Protein AF-A0A1D2NJ85-F1 (afdb_monomer)

Organism: Orchesella cincta (NCBI:txid48709)

InterPro domains:
  IPR008409 Pre-mRNA-splicing factor SPF27 [PF05700] (23-225)
  IPR008409 Pre-mRNA-splicing factor SPF27 [PTHR13296] (21-238)

Secondary structure (DSSP, 8-state):
------------------TT-------TTT-GGGGSTTHHHHHHHHHHHHHHHS---S-TTTTSPP--TTTT--HHHHHHHHHHHTTPPPPPP-GGGGS-PPPPGGGTT-HHHHHHHHHHHHHHHHHHHHHHHHHHHHHHHHHHHHHHHHHHHHHHHHHHHHHHHHHHHHHHHHHHHHHHHHHHHHHHHHHHHHHHHHHHHHHHHHHHHHHHHHHHHHHHHHHHHHHHHHHTSS--S---SS-------PPPPPPP-------------------PPPPPPPP--------PPP-----------PPPP--

Structure (mmCIF, N/CA/C/O backbone):
data_AF-A0A1D2NJ85-F1
#
_entry.id   AF-A0A1D2NJ85-F1
#
loop_
_atom_site.group_PDB
_atom_site.id
_atom_site.type_symbol
_atom_site.label_atom_id
_atom_site.label_alt_id
_atom_site.label_comp_id
_atom_site.label_asym_id
_atom_site.label_entity_id
_atom_site.label_seq_id
_atom_site.pdbx_PDB_ins_code
_atom_site.Cartn_x
_atom_site.Cartn_y
_atom_site.Cartn_z
_atom_site.occupancy
_atom_site.B_iso_or_equiv
_atom_site.auth_seq_id
_atom_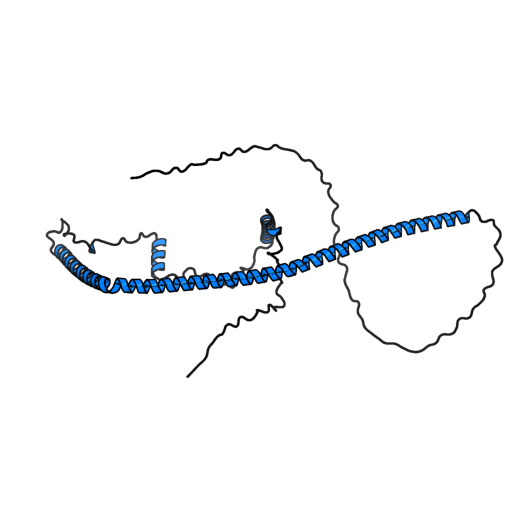site.auth_comp_id
_atom_site.auth_asym_id
_atom_site.auth_atom_id
_atom_site.pdbx_PDB_model_num
ATOM 1 N N . MET A 1 1 ? 13.570 -32.692 23.404 1.00 36.06 1 MET A N 1
ATOM 2 C CA . MET A 1 1 ? 13.004 -33.679 22.461 1.00 36.06 1 MET A CA 1
ATOM 3 C C . MET A 1 1 ? 12.337 -32.870 21.349 1.00 36.06 1 MET A C 1
ATOM 5 O O . MET A 1 1 ? 11.385 -32.183 21.674 1.00 36.06 1 MET A O 1
ATOM 9 N N . ALA A 1 2 ? 12.944 -32.862 20.145 1.00 36.53 2 ALA A N 1
ATOM 10 C CA . ALA A 1 2 ? 12.561 -32.190 18.874 1.00 36.53 2 ALA A CA 1
ATOM 11 C C . ALA A 1 2 ? 12.197 -30.683 18.963 1.00 36.53 2 ALA A C 1
ATOM 13 O O . ALA A 1 2 ? 11.146 -30.340 19.474 1.00 36.53 2 ALA A O 1
ATOM 14 N N . LEU A 1 3 ? 12.988 -29.674 18.571 1.00 29.22 3 LEU A N 1
ATOM 15 C CA . LEU A 1 3 ? 13.942 -29.457 17.467 1.00 29.22 3 LEU A CA 1
ATOM 16 C C . LEU A 1 3 ? 13.353 -29.596 16.048 1.00 29.22 3 LEU A C 1
ATOM 18 O O . LEU A 1 3 ? 13.015 -30.693 15.622 1.00 29.22 3 LEU A O 1
ATOM 22 N N . ALA A 1 4 ? 13.396 -28.454 15.343 1.00 33.62 4 ALA A N 1
ATOM 23 C CA . ALA A 1 4 ? 13.354 -28.223 13.894 1.00 33.62 4 ALA A CA 1
ATOM 24 C C . ALA A 1 4 ? 11.985 -28.084 13.196 1.00 33.62 4 ALA A C 1
ATOM 26 O O . ALA A 1 4 ? 11.308 -29.063 12.916 1.00 33.62 4 ALA A O 1
ATOM 27 N N . LEU A 1 5 ? 11.674 -26.844 12.787 1.00 35.06 5 LEU A N 1
ATOM 28 C CA . LEU A 1 5 ? 11.413 -26.491 11.381 1.00 35.06 5 LEU A CA 1
ATOM 29 C C . LEU A 1 5 ? 11.477 -24.964 11.212 1.00 35.06 5 LEU A C 1
ATOM 31 O O . LEU A 1 5 ? 10.483 -24.246 11.249 1.00 35.06 5 LEU A O 1
ATOM 35 N N . MET A 1 6 ? 12.704 -24.470 11.040 1.00 35.00 6 MET A N 1
ATOM 36 C CA . MET A 1 6 ? 12.953 -23.210 10.347 1.00 35.00 6 MET A CA 1
ATOM 37 C C . MET A 1 6 ? 12.686 -23.440 8.856 1.00 35.00 6 MET A C 1
ATOM 39 O O . MET A 1 6 ? 13.394 -24.220 8.224 1.00 35.00 6 MET A O 1
ATOM 43 N N . SER A 1 7 ? 11.707 -22.739 8.290 1.00 34.41 7 SER A N 1
ATOM 44 C CA . SER A 1 7 ? 11.654 -22.477 6.850 1.00 34.41 7 SER A CA 1
ATOM 45 C C . SER A 1 7 ? 12.152 -21.054 6.631 1.00 34.41 7 SER A C 1
ATOM 47 O O . SER A 1 7 ? 11.408 -20.079 6.724 1.00 34.41 7 SER A O 1
ATOM 49 N N . ALA A 1 8 ? 13.464 -20.934 6.441 1.00 35.59 8 ALA A N 1
ATOM 50 C CA . ALA A 1 8 ? 14.091 -19.707 5.989 1.00 35.59 8 ALA A CA 1
ATOM 51 C C . ALA A 1 8 ? 13.756 -19.522 4.503 1.00 35.59 8 ALA A C 1
ATOM 53 O O . ALA A 1 8 ? 14.267 -20.256 3.655 1.00 35.59 8 ALA A O 1
ATOM 54 N N . SER A 1 9 ? 12.903 -18.543 4.195 1.00 34.66 9 SER A N 1
ATOM 55 C CA . SER A 1 9 ? 12.678 -18.073 2.827 1.00 34.66 9 SER A CA 1
ATOM 56 C C . SER A 1 9 ? 13.969 -17.440 2.312 1.00 34.66 9 SER A C 1
ATOM 58 O O . SER A 1 9 ? 14.282 -16.285 2.602 1.00 34.66 9 SER A O 1
ATOM 60 N N . LYS A 1 10 ? 14.767 -18.230 1.592 1.00 38.19 10 LYS A N 1
ATOM 61 C CA . LYS A 1 10 ? 15.923 -17.751 0.838 1.00 38.19 10 LYS A CA 1
ATOM 62 C C . LYS A 1 10 ? 15.416 -16.936 -0.352 1.00 38.19 10 LYS A C 1
ATOM 64 O O . LYS A 1 10 ? 15.126 -17.500 -1.401 1.00 38.19 10 LYS A O 1
ATOM 69 N N . ASN A 1 11 ? 15.367 -15.616 -0.208 1.00 43.16 11 ASN A N 1
ATOM 70 C CA . ASN A 1 11 ? 15.317 -14.706 -1.351 1.00 43.16 11 ASN A CA 1
ATOM 71 C C . ASN A 1 11 ? 16.725 -14.636 -1.966 1.00 43.16 11 ASN A C 1
ATOM 73 O O . ASN A 1 11 ? 17.493 -13.716 -1.697 1.00 43.16 11 ASN A O 1
ATOM 77 N N . GLY A 1 12 ? 17.090 -15.674 -2.721 1.00 36.44 12 GLY A N 1
ATOM 78 C CA . GLY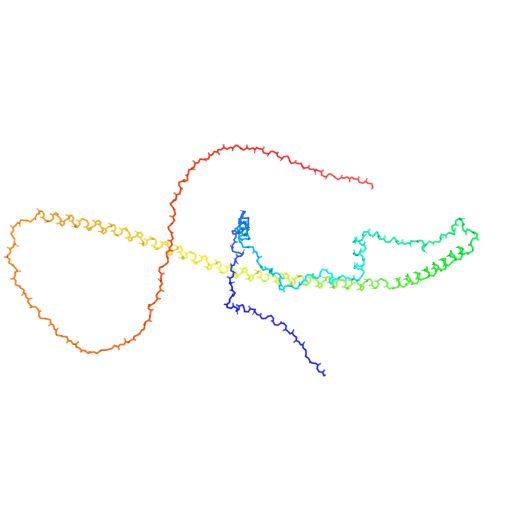 A 1 12 ? 18.152 -15.585 -3.723 1.00 36.44 12 GLY A CA 1
ATOM 79 C C . GLY A 1 12 ? 17.617 -14.903 -4.989 1.00 36.44 12 GLY A C 1
ATOM 80 O O . GLY A 1 12 ? 16.397 -14.815 -5.151 1.00 36.44 12 GLY A O 1
ATOM 81 N N . PRO A 1 13 ? 18.489 -14.413 -5.887 1.00 40.25 13 PRO A N 1
ATOM 82 C CA . PRO A 1 13 ? 18.041 -13.835 -7.144 1.00 40.25 13 PRO A CA 1
ATOM 83 C C . PRO A 1 13 ? 17.290 -14.922 -7.914 1.00 40.25 13 PRO A C 1
ATOM 85 O O . PRO A 1 13 ? 17.814 -16.017 -8.132 1.00 40.25 13 PRO A O 1
ATOM 88 N N . VAL A 1 14 ? 16.041 -14.642 -8.281 1.00 42.94 14 VAL A N 1
ATOM 89 C CA . VAL A 1 14 ? 15.277 -15.504 -9.179 1.00 42.94 14 VAL A CA 1
ATOM 90 C C . VAL A 1 14 ? 15.986 -15.440 -10.525 1.00 42.94 14 VAL A C 1
ATOM 92 O O . VAL A 1 14 ? 15.828 -14.486 -11.281 1.00 42.94 14 VAL A O 1
ATOM 95 N N . ALA A 1 15 ? 16.823 -16.436 -10.799 1.00 40.31 15 ALA A N 1
ATOM 96 C CA . ALA A 1 15 ? 17.304 -16.696 -12.140 1.00 40.31 15 ALA A CA 1
ATOM 97 C C . ALA A 1 15 ? 16.078 -17.063 -12.985 1.00 40.31 15 ALA A C 1
ATOM 99 O O . ALA A 1 15 ? 15.546 -18.170 -12.883 1.00 40.31 15 ALA A O 1
ATOM 100 N N . ILE A 1 16 ? 15.597 -16.109 -13.783 1.00 43.97 16 ILE A N 1
ATOM 101 C CA . ILE A 1 16 ? 14.595 -16.344 -14.823 1.00 43.97 16 ILE A CA 1
ATOM 102 C C . ILE A 1 16 ? 15.311 -17.110 -15.938 1.00 43.97 16 ILE A C 1
ATOM 104 O O . ILE A 1 16 ? 15.805 -16.550 -16.907 1.00 43.97 16 ILE A O 1
ATOM 108 N N . GLY A 1 17 ? 15.439 -18.415 -15.731 1.00 41.34 17 GLY A N 1
ATOM 109 C CA . GLY A 1 17 ? 15.881 -19.385 -16.719 1.00 41.34 17 GLY A CA 1
ATOM 110 C C . GLY A 1 17 ? 14.741 -20.350 -17.002 1.00 41.34 17 GLY A C 1
ATOM 111 O O . GLY A 1 17 ? 14.808 -21.512 -16.623 1.00 41.34 17 GLY A O 1
ATOM 112 N N . SER A 1 18 ? 13.663 -19.860 -17.615 1.00 40.56 18 SER A N 1
ATOM 113 C CA . SER A 1 18 ? 12.680 -20.710 -18.291 1.00 40.56 18 SER A CA 1
ATOM 114 C C . SER A 1 18 ? 12.847 -20.481 -19.784 1.00 40.56 18 SER A C 1
ATOM 116 O O . SER A 1 18 ? 12.562 -19.397 -20.279 1.00 40.56 18 SER A O 1
ATOM 118 N N . SER A 1 19 ? 13.318 -21.494 -20.507 1.00 49.53 19 SER A N 1
ATOM 119 C CA . SER A 1 19 ? 13.668 -21.462 -21.936 1.00 49.53 19 SER A CA 1
ATOM 120 C C . SER A 1 19 ? 12.477 -21.295 -22.899 1.00 49.53 19 SER A C 1
ATOM 122 O O . SER A 1 19 ? 12.560 -21.718 -24.042 1.00 49.53 19 SER A O 1
ATOM 124 N N . ASN A 1 20 ? 11.374 -20.698 -22.436 1.00 51.59 20 ASN A N 1
ATOM 125 C CA . ASN A 1 20 ? 10.181 -20.344 -23.210 1.00 51.59 20 ASN A CA 1
ATOM 126 C C . ASN A 1 20 ? 9.503 -19.049 -22.709 1.00 51.59 20 ASN A C 1
ATOM 128 O O . ASN A 1 20 ? 8.372 -18.760 -23.097 1.00 51.59 20 ASN A O 1
ATOM 132 N N . SER A 1 21 ? 10.142 -18.259 -21.836 1.00 54.47 21 SER A N 1
ATOM 133 C CA . SER A 1 21 ? 9.612 -16.933 -21.511 1.00 54.47 21 SER A CA 1
ATOM 134 C C . SER A 1 21 ? 9.854 -16.007 -22.696 1.00 54.47 21 SER A C 1
ATOM 136 O O . SER A 1 21 ? 11.002 -15.672 -22.988 1.00 54.47 21 SER A O 1
ATOM 138 N N . ILE A 1 22 ? 8.781 -15.594 -23.370 1.00 61.66 22 ILE A N 1
ATOM 139 C CA . ILE A 1 22 ? 8.818 -14.447 -24.276 1.00 61.66 22 ILE A CA 1
ATOM 140 C C . ILE A 1 22 ? 9.334 -13.275 -23.440 1.00 61.66 22 ILE A C 1
ATOM 142 O O . ILE A 1 22 ? 8.666 -12.837 -22.502 1.00 61.66 22 ILE A O 1
ATOM 146 N N . VAL A 1 23 ? 10.561 -12.838 -23.718 1.00 71.31 23 VAL A N 1
ATOM 147 C CA . VAL A 1 23 ? 11.140 -11.659 -23.080 1.00 71.31 23 VAL A CA 1
ATOM 148 C C . VAL A 1 23 ? 10.436 -10.466 -23.704 1.00 71.31 23 VAL A C 1
ATOM 150 O O . VAL A 1 23 ? 10.750 -10.059 -24.817 1.00 71.31 23 VAL A O 1
ATOM 153 N N . VAL A 1 24 ? 9.407 -9.981 -23.017 1.00 76.31 24 VAL A N 1
ATOM 154 C CA . VAL A 1 24 ? 8.745 -8.729 -23.371 1.00 76.31 24 VAL A CA 1
ATOM 155 C C . VAL A 1 24 ? 9.603 -7.617 -22.788 1.00 76.31 24 VAL A C 1
ATOM 157 O O . VAL A 1 24 ? 9.693 -7.495 -21.565 1.00 76.31 24 VAL A O 1
ATOM 160 N N . ASP A 1 25 ? 10.266 -6.865 -23.660 1.00 81.81 25 ASP A N 1
ATOM 161 C CA . ASP A 1 25 ? 11.062 -5.705 -23.273 1.00 81.81 25 ASP A CA 1
ATOM 162 C C . ASP A 1 25 ? 10.257 -4.423 -23.496 1.00 81.81 25 ASP A C 1
ATOM 164 O O . ASP A 1 25 ? 9.576 -4.266 -24.509 1.00 81.81 25 ASP A O 1
ATOM 168 N N . ALA A 1 26 ? 10.301 -3.536 -22.512 1.00 84.06 26 ALA A N 1
ATOM 169 C CA . ALA A 1 26 ? 9.697 -2.213 -22.547 1.00 84.06 26 ALA A CA 1
ATOM 170 C C . ALA A 1 26 ? 10.492 -1.324 -21.587 1.00 84.06 26 ALA A C 1
ATOM 172 O O . ALA A 1 26 ? 10.743 -1.724 -20.439 1.00 84.06 26 ALA A O 1
ATOM 173 N N . LEU A 1 27 ? 10.860 -0.111 -22.017 1.00 90.12 27 LEU A N 1
ATOM 174 C CA . LEU A 1 27 ? 11.774 0.764 -21.279 1.00 90.12 27 LEU A CA 1
ATOM 175 C C . LEU A 1 27 ? 11.097 2.079 -20.834 1.00 90.12 27 LEU A C 1
ATOM 177 O O . LEU A 1 27 ? 11.489 3.153 -21.289 1.00 90.12 27 LEU A O 1
ATOM 181 N N . PRO A 1 28 ? 10.147 2.052 -19.870 1.00 90.50 28 PRO A N 1
ATOM 182 C CA . PRO A 1 28 ? 9.419 3.244 -19.418 1.00 90.50 28 PRO A CA 1
ATOM 183 C C . PRO A 1 28 ? 10.264 4.446 -18.971 1.00 90.50 28 PRO A C 1
ATOM 185 O O . PRO A 1 28 ? 9.758 5.559 -18.942 1.00 90.50 28 PRO A O 1
ATOM 188 N N . TYR A 1 29 ? 11.518 4.251 -18.542 1.00 91.12 29 TYR A N 1
ATOM 189 C CA . TYR A 1 29 ? 12.391 5.359 -18.126 1.00 91.12 29 TYR A CA 1
ATOM 190 C C . TYR A 1 29 ? 13.137 6.034 -19.288 1.00 91.12 29 TYR A C 1
ATOM 192 O O . TYR A 1 29 ? 13.821 7.031 -19.049 1.00 91.12 29 TYR A O 1
ATOM 200 N N . ILE A 1 30 ? 13.065 5.482 -20.502 1.00 90.50 30 ILE A N 1
ATOM 201 C CA . ILE A 1 30 ? 13.715 6.008 -21.713 1.00 90.50 30 ILE A CA 1
ATOM 202 C C . ILE A 1 30 ? 12.675 6.394 -22.761 1.00 90.50 30 ILE A C 1
ATOM 204 O O . ILE A 1 30 ? 12.836 7.423 -23.414 1.00 90.50 30 ILE A O 1
ATOM 208 N N . ASP A 1 31 ? 11.627 5.583 -22.897 1.00 89.25 31 ASP A N 1
ATOM 209 C CA . ASP A 1 31 ? 10.574 5.758 -23.887 1.00 89.25 31 ASP A CA 1
ATOM 210 C C . ASP A 1 31 ? 9.609 6.873 -23.439 1.00 89.25 31 ASP A C 1
ATOM 212 O O . ASP A 1 31 ? 8.558 6.618 -22.855 1.00 89.25 31 ASP A O 1
ATOM 216 N N . SER A 1 32 ? 9.976 8.133 -23.672 1.00 83.38 32 SER A N 1
ATOM 217 C CA . SER A 1 32 ? 9.139 9.297 -23.321 1.00 83.38 32 SER A CA 1
ATOM 218 C C . SER A 1 32 ? 7.964 9.520 -24.284 1.00 83.38 32 SER A C 1
ATOM 220 O O . SER A 1 32 ? 7.052 10.280 -23.973 1.00 83.38 32 SER A O 1
ATOM 222 N N . GLU A 1 33 ? 7.973 8.862 -25.445 1.00 80.44 33 GLU A N 1
ATOM 223 C CA . GLU A 1 33 ? 6.969 9.013 -26.514 1.00 80.44 33 GLU A CA 1
ATOM 224 C C . GLU A 1 33 ? 5.572 8.522 -26.087 1.00 80.44 33 GLU A C 1
ATOM 226 O O . GLU A 1 33 ? 4.557 8.913 -26.657 1.00 80.44 33 GLU A O 1
ATOM 231 N N . TYR A 1 34 ? 5.484 7.703 -25.031 1.00 77.25 34 TYR A N 1
ATOM 232 C CA . TYR A 1 34 ? 4.202 7.272 -24.465 1.00 77.25 34 TYR A CA 1
ATOM 233 C C . TYR A 1 34 ? 3.421 8.398 -23.770 1.00 77.25 34 TYR A C 1
ATOM 235 O O . TYR A 1 34 ? 2.200 8.281 -23.639 1.00 77.25 34 TYR A O 1
ATOM 243 N N . ASP A 1 35 ? 4.099 9.458 -23.317 1.00 81.19 35 ASP A N 1
ATOM 244 C CA . ASP A 1 35 ? 3.467 10.601 -22.644 1.00 81.19 35 ASP A CA 1
ATOM 245 C C . ASP A 1 35 ? 2.883 11.622 -23.644 1.00 81.19 35 ASP A C 1
ATOM 247 O O . ASP A 1 35 ? 2.263 12.609 -23.239 1.00 81.19 35 ASP A O 1
ATOM 251 N N . GLU A 1 36 ? 3.044 11.392 -24.951 1.00 86.62 36 GLU A N 1
ATOM 252 C CA . GLU A 1 36 ? 2.465 12.235 -25.995 1.00 86.62 36 GLU A CA 1
ATOM 253 C C . GLU A 1 36 ? 0.931 12.139 -26.019 1.00 86.62 36 GLU A C 1
ATOM 255 O O . GLU A 1 36 ? 0.327 11.060 -25.949 1.00 86.62 36 GLU A O 1
ATOM 260 N N . ALA A 1 37 ? 0.277 13.297 -26.140 1.00 85.25 37 ALA A N 1
ATOM 261 C CA . ALA A 1 37 ? -1.176 13.376 -26.211 1.00 85.25 37 ALA A CA 1
ATOM 262 C C . ALA A 1 37 ? -1.697 12.598 -27.436 1.00 85.25 37 ALA A C 1
ATOM 264 O O . ALA A 1 37 ? -1.250 12.816 -28.557 1.00 85.25 37 ALA A O 1
ATOM 265 N N . GLY A 1 38 ? -2.645 11.684 -27.218 1.00 86.81 38 GLY A N 1
ATOM 266 C CA . GLY A 1 38 ? -3.241 10.848 -28.270 1.00 86.81 38 GLY A CA 1
ATOM 267 C C . GLY A 1 38 ? -2.571 9.483 -28.488 1.00 86.81 38 GLY A C 1
ATOM 268 O O . GLY A 1 38 ? -3.245 8.563 -28.952 1.00 86.81 38 GLY A O 1
ATOM 269 N N . MET A 1 39 ? -1.316 9.272 -28.063 1.00 88.88 39 MET A N 1
ATOM 270 C CA . MET A 1 39 ? -0.627 7.974 -28.215 1.00 88.88 39 MET A CA 1
ATOM 271 C C . MET A 1 39 ? -1.371 6.852 -27.474 1.00 88.88 39 MET A C 1
ATOM 273 O O . MET A 1 39 ? -1.627 5.773 -28.011 1.00 88.88 39 MET A O 1
ATOM 277 N N . LYS A 1 40 ? -1.806 7.124 -26.239 1.00 88.94 40 LYS A N 1
ATOM 278 C CA . LYS A 1 40 ? -2.572 6.165 -25.432 1.00 88.94 40 LYS A CA 1
ATOM 279 C C . LYS A 1 40 ? -3.915 5.801 -26.068 1.00 88.94 40 LYS A C 1
ATOM 281 O O . LYS A 1 40 ? -4.312 4.641 -26.000 1.00 88.94 40 LYS A O 1
ATOM 286 N N . GLU A 1 41 ? -4.602 6.767 -26.668 1.00 92.69 41 GLU A N 1
ATOM 287 C CA . GLU A 1 41 ? -5.896 6.552 -27.327 1.00 92.69 41 GLU A CA 1
ATOM 288 C C . GLU A 1 41 ? -5.726 5.725 -28.603 1.00 92.69 41 GLU A C 1
ATOM 290 O O . GLU A 1 41 ? -6.444 4.746 -28.800 1.00 92.69 41 GLU A O 1
ATOM 295 N N . MET A 1 42 ? -4.707 6.037 -29.409 1.00 92.06 42 MET A N 1
ATOM 296 C CA . MET A 1 42 ? -4.347 5.263 -30.597 1.00 92.06 42 MET A CA 1
ATOM 297 C C . MET A 1 42 ? -4.017 3.805 -30.243 1.00 92.06 42 MET A C 1
ATOM 299 O O . MET A 1 42 ? -4.556 2.876 -30.845 1.00 92.06 42 MET A O 1
ATOM 303 N N . VAL A 1 43 ? -3.178 3.583 -29.225 1.00 92.44 43 VAL A N 1
ATOM 304 C CA . VAL A 1 43 ? -2.829 2.233 -28.755 1.00 92.44 43 VAL A CA 1
ATOM 305 C C . VAL A 1 43 ? -4.058 1.502 -28.212 1.00 92.44 43 VAL A C 1
ATOM 307 O O . VAL A 1 43 ? -4.241 0.317 -28.488 1.00 92.44 43 VAL A O 1
ATOM 310 N N . GLN A 1 44 ? -4.935 2.187 -27.475 1.00 93.25 44 GLN A N 1
ATOM 311 C CA . GLN A 1 44 ? -6.184 1.596 -26.990 1.00 93.25 44 GLN A CA 1
ATOM 312 C C . GLN A 1 44 ? -7.120 1.189 -28.131 1.00 93.25 44 GLN A C 1
ATOM 314 O O . GLN A 1 44 ? -7.674 0.092 -28.063 1.00 93.25 44 GLN A O 1
ATOM 319 N N . ALA A 1 45 ? -7.242 2.003 -29.182 1.00 95.00 45 ALA A N 1
ATOM 320 C CA . ALA A 1 45 ? -8.033 1.677 -30.366 1.00 95.00 45 ALA A CA 1
ATOM 321 C C . ALA A 1 45 ? -7.489 0.432 -31.088 1.00 95.00 45 ALA A C 1
ATOM 323 O O . ALA A 1 45 ? -8.255 -0.478 -31.403 1.00 95.00 45 ALA A O 1
ATOM 324 N N . MET A 1 46 ? -6.164 0.330 -31.257 1.00 94.00 46 MET A N 1
ATOM 325 C CA . MET A 1 46 ? -5.525 -0.868 -31.824 1.00 94.00 46 MET A CA 1
ATOM 326 C C . MET A 1 46 ? -5.764 -2.114 -30.956 1.00 94.00 46 MET A C 1
ATOM 328 O O . MET A 1 46 ? -6.106 -3.182 -31.464 1.00 94.00 46 MET A O 1
ATOM 332 N N . ILE A 1 47 ? -5.650 -1.986 -29.627 1.00 93.25 47 ILE A N 1
ATOM 333 C CA . ILE A 1 47 ? -5.956 -3.079 -28.690 1.00 93.25 47 ILE A CA 1
ATOM 334 C C . ILE A 1 47 ? -7.430 -3.492 -28.793 1.00 93.25 47 ILE A C 1
ATOM 336 O O . ILE A 1 47 ? -7.751 -4.676 -28.683 1.00 93.25 47 ILE A O 1
ATOM 340 N N . GLU A 1 48 ? -8.346 -2.541 -28.951 1.00 93.44 48 GLU A N 1
ATOM 341 C CA . GLU A 1 48 ? -9.774 -2.818 -29.082 1.00 93.44 48 GLU A CA 1
ATOM 342 C C . GLU A 1 48 ? -10.106 -3.528 -30.399 1.00 93.44 48 GLU A C 1
ATOM 344 O O . GLU A 1 48 ? -10.880 -4.490 -30.397 1.00 93.44 48 GLU A O 1
ATOM 349 N N . GLU A 1 49 ? -9.472 -3.134 -31.502 1.00 94.00 49 GLU A N 1
ATOM 350 C CA . GLU A 1 49 ? -9.595 -3.829 -32.781 1.00 94.00 49 GLU A CA 1
ATOM 351 C C . GLU A 1 49 ? -9.127 -5.290 -32.680 1.00 94.00 49 GLU A C 1
ATOM 353 O O . GLU A 1 49 ? -9.851 -6.204 -33.095 1.00 94.00 49 GLU A O 1
ATOM 358 N N . GLU A 1 50 ? -7.983 -5.531 -32.036 1.00 93.12 50 GLU A N 1
ATOM 359 C CA . GLU A 1 50 ? -7.476 -6.882 -31.775 1.00 93.12 50 GLU A CA 1
ATOM 360 C C . GLU A 1 50 ? -8.413 -7.683 -30.861 1.00 93.12 50 GLU A C 1
ATOM 362 O O . GLU A 1 50 ? -8.738 -8.837 -31.149 1.00 93.12 50 GLU A O 1
ATOM 367 N N . LYS A 1 51 ? -8.952 -7.068 -29.800 1.00 89.94 51 LYS A N 1
ATOM 368 C CA . LYS A 1 51 ? -9.966 -7.699 -28.932 1.00 89.94 51 LYS A CA 1
ATOM 369 C C . LYS A 1 51 ? -11.247 -8.049 -29.690 1.00 89.94 51 LYS A C 1
ATOM 371 O O . LYS A 1 51 ? -11.898 -9.048 -29.372 1.00 89.94 51 LYS A O 1
ATOM 376 N N . ARG A 1 52 ? -11.635 -7.248 -30.687 1.00 90.19 52 ARG A N 1
ATOM 377 C CA . ARG A 1 52 ? -12.789 -7.530 -31.553 1.00 90.19 52 ARG A CA 1
ATOM 378 C C . ARG A 1 52 ? -12.513 -8.730 -32.456 1.00 90.19 52 ARG A C 1
ATOM 380 O O . ARG A 1 52 ? -13.421 -9.535 -32.680 1.00 90.19 52 ARG A O 1
ATOM 387 N N . ARG A 1 53 ? -11.281 -8.848 -32.962 1.00 91.19 53 ARG A N 1
ATOM 388 C CA . ARG A 1 53 ? -10.826 -9.944 -33.827 1.00 91.19 53 ARG A CA 1
ATOM 389 C C . ARG A 1 53 ? -10.686 -11.258 -33.061 1.00 91.19 53 ARG A C 1
ATOM 391 O O . ARG A 1 53 ? -11.159 -12.287 -33.539 1.00 91.19 53 ARG A O 1
ATOM 398 N N . TYR A 1 54 ? -10.110 -11.206 -31.864 1.00 84.31 54 TYR A N 1
ATOM 399 C CA . TYR A 1 54 ? -9.852 -12.356 -31.006 1.00 84.31 54 TYR A CA 1
ATOM 400 C C . TYR A 1 54 ? -10.624 -12.234 -29.695 1.00 84.31 54 TYR A C 1
ATOM 402 O O . TYR A 1 54 ? -10.138 -11.711 -28.691 1.00 84.31 54 TYR A O 1
ATOM 410 N N . ARG A 1 55 ? -11.846 -12.776 -29.679 1.00 79.31 55 ARG A N 1
ATOM 411 C CA . ARG A 1 55 ? -12.613 -12.872 -28.434 1.00 79.31 55 ARG A CA 1
ATOM 412 C C . ARG A 1 55 ? -11.947 -13.884 -27.490 1.00 79.31 55 ARG A C 1
ATOM 414 O O . ARG A 1 55 ? -11.733 -15.026 -27.909 1.00 79.31 55 ARG A O 1
ATOM 421 N N . PRO A 1 56 ? -11.655 -13.515 -26.228 1.00 81.88 56 PRO A N 1
ATOM 422 C CA . PRO A 1 56 ? -11.035 -14.424 -25.271 1.00 81.88 56 PRO A CA 1
ATOM 423 C C . PRO A 1 56 ? -11.832 -15.725 -25.145 1.00 81.88 56 PRO A C 1
ATOM 425 O O . PRO A 1 56 ? -13.007 -15.712 -24.789 1.00 81.88 56 PRO A O 1
ATOM 428 N N . THR A 1 57 ? -11.200 -16.854 -25.467 1.00 76.69 57 THR A N 1
ATOM 429 C CA . THR A 1 57 ? -11.847 -18.180 -25.429 1.00 76.69 57 THR A CA 1
ATOM 430 C C . THR A 1 57 ? -11.678 -18.871 -24.075 1.00 76.69 57 THR A C 1
ATOM 432 O O . THR A 1 57 ? -12.453 -19.758 -23.735 1.00 76.69 57 THR A O 1
ATOM 435 N N . LYS A 1 58 ? -10.665 -18.469 -23.300 1.00 83.31 58 LYS A N 1
ATOM 436 C CA . LYS A 1 58 ? -10.372 -18.992 -21.960 1.00 83.31 58 LYS A CA 1
ATOM 437 C C . LYS A 1 58 ? -10.485 -17.867 -20.950 1.00 83.31 58 LYS A C 1
ATOM 439 O O . LYS A 1 58 ? -9.990 -16.765 -21.203 1.00 83.31 58 LYS A O 1
ATOM 444 N N . ASN A 1 59 ? -11.101 -18.140 -19.806 1.00 81.56 59 ASN A N 1
ATOM 445 C CA . ASN A 1 59 ? -11.106 -17.181 -18.721 1.00 81.56 59 ASN A CA 1
ATOM 446 C C . ASN A 1 59 ? -9.737 -17.251 -18.030 1.00 81.56 59 ASN A C 1
ATOM 448 O O . ASN A 1 59 ? -9.379 -18.238 -17.393 1.00 81.56 59 ASN A O 1
ATOM 452 N N . TYR A 1 60 ? -8.948 -16.186 -18.171 1.00 81.75 60 TYR A N 1
ATOM 453 C CA . TYR A 1 60 ? -7.606 -16.105 -17.590 1.00 81.75 6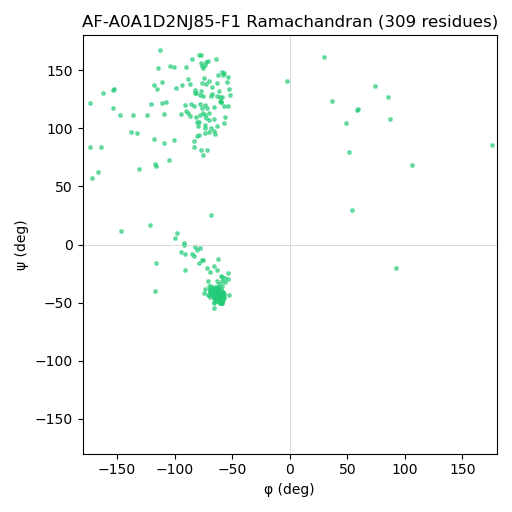0 TYR A CA 1
ATOM 454 C C . TYR A 1 60 ? -7.612 -16.183 -16.052 1.00 81.75 60 TYR A C 1
ATOM 456 O O . TYR A 1 60 ? -6.563 -16.400 -15.452 1.00 81.75 60 TYR A O 1
ATOM 464 N N . LEU A 1 61 ? -8.781 -16.064 -15.412 1.00 84.31 61 LEU A N 1
ATOM 465 C CA . LEU A 1 61 ? -8.989 -16.201 -13.972 1.00 84.31 61 LEU A CA 1
ATOM 466 C C . LEU A 1 61 ? -9.357 -17.633 -13.537 1.00 84.31 61 LEU A C 1
ATOM 468 O O . LEU A 1 61 ? -9.554 -17.853 -12.351 1.00 84.31 61 LEU A O 1
ATOM 472 N N . GLU A 1 62 ? -9.431 -18.619 -14.442 1.00 86.81 62 GLU A N 1
ATOM 473 C CA . GLU A 1 62 ? -9.792 -20.015 -14.102 1.00 86.81 62 GLU A CA 1
ATOM 474 C C . GLU A 1 62 ? -8.854 -20.669 -13.079 1.00 86.81 62 GLU A C 1
ATOM 476 O O . GLU A 1 62 ? -9.262 -21.552 -12.331 1.00 86.81 62 GLU A O 1
ATOM 481 N N . HIS A 1 63 ? -7.592 -20.239 -13.039 1.00 86.38 63 HIS A N 1
ATOM 482 C CA . HIS A 1 63 ? -6.605 -20.737 -12.084 1.00 86.38 63 HIS A CA 1
ATOM 483 C C . HIS A 1 63 ? -6.804 -20.183 -10.664 1.00 86.38 63 HIS A C 1
ATOM 485 O O . HIS A 1 63 ? -6.180 -20.675 -9.722 1.00 86.38 63 HIS A O 1
ATOM 491 N N . LEU A 1 64 ? -7.628 -19.144 -10.507 1.00 86.81 64 LEU A N 1
ATOM 492 C CA . LEU A 1 64 ? -7.918 -18.542 -9.215 1.00 86.81 64 LEU A CA 1
ATOM 493 C C . LEU A 1 64 ? -9.106 -19.261 -8.569 1.00 86.81 64 LEU A C 1
ATOM 495 O O . LEU A 1 64 ? -10.058 -19.636 -9.258 1.00 86.81 64 LEU A O 1
ATOM 499 N N . PRO A 1 65 ? -9.082 -19.450 -7.239 1.00 87.62 65 PRO A N 1
ATOM 500 C CA . PRO A 1 65 ? -10.240 -19.973 -6.534 1.00 87.62 65 PRO A CA 1
ATOM 501 C C . PRO A 1 65 ? -11.448 -19.055 -6.751 1.00 87.62 65 PRO A C 1
ATOM 503 O O . PRO A 1 65 ? -11.305 -17.836 -6.887 1.00 87.62 65 PRO A O 1
ATOM 506 N N . ALA A 1 66 ? -12.644 -19.648 -6.756 1.00 83.56 66 ALA A N 1
ATOM 507 C CA . ALA A 1 66 ? -13.886 -18.892 -6.848 1.00 83.56 66 ALA A CA 1
ATOM 508 C C . ALA A 1 66 ? -13.950 -17.825 -5.742 1.00 83.56 66 ALA A C 1
ATOM 510 O O . ALA A 1 66 ? -13.546 -18.064 -4.602 1.00 83.56 66 ALA A O 1
ATOM 511 N N . LEU A 1 67 ? -14.451 -16.640 -6.092 1.00 84.94 67 LEU A N 1
ATOM 512 C CA . LEU A 1 67 ? -14.515 -15.508 -5.177 1.00 84.94 67 LEU A CA 1
ATOM 513 C C . LEU A 1 67 ? -15.489 -15.803 -4.026 1.00 84.94 67 LEU A C 1
ATOM 515 O O . LEU A 1 67 ? -16.705 -15.805 -4.204 1.00 84.94 67 LEU A O 1
ATOM 519 N N . GLU A 1 68 ? -14.952 -16.025 -2.829 1.00 87.06 68 GLU A N 1
ATOM 520 C CA . GLU A 1 68 ? -15.744 -16.213 -1.613 1.00 87.06 68 GLU A CA 1
ATOM 521 C C . GLU A 1 68 ? -16.143 -14.853 -1.018 1.00 87.06 68 GLU A C 1
ATOM 523 O O . GLU A 1 68 ? -15.495 -14.343 -0.104 1.00 87.06 68 GLU A O 1
ATOM 528 N N . LEU A 1 69 ? -17.230 -14.262 -1.522 1.00 84.00 69 LEU A N 1
ATOM 529 C CA . LEU A 1 69 ? -17.746 -12.965 -1.051 1.00 84.00 69 LEU A CA 1
ATOM 530 C C . LEU A 1 69 ? -18.103 -12.965 0.447 1.00 84.00 69 LEU A C 1
ATOM 532 O O . LEU A 1 69 ? -17.933 -11.960 1.129 1.00 84.00 69 LEU A O 1
ATOM 536 N N . HIS A 1 70 ? -18.533 -14.115 0.969 1.00 84.69 70 HIS A N 1
ATOM 537 C CA . HIS A 1 70 ? -19.043 -14.261 2.334 1.00 84.69 70 HIS A CA 1
ATOM 538 C C . HIS A 1 70 ? -18.000 -14.795 3.333 1.00 84.69 70 HIS A C 1
ATOM 540 O O . HIS A 1 70 ? -18.342 -15.155 4.460 1.00 84.69 70 HIS A O 1
ATOM 546 N N . LYS A 1 71 ? -16.718 -14.879 2.946 1.00 86.62 71 LYS A N 1
ATOM 547 C CA . LYS A 1 71 ? -15.664 -15.516 3.761 1.00 86.62 71 LYS A CA 1
ATOM 548 C C . LYS A 1 71 ? -15.485 -14.874 5.138 1.00 86.62 71 LYS A C 1
ATOM 550 O O . LYS A 1 71 ? -15.192 -15.563 6.110 1.00 86.62 71 LYS A O 1
ATOM 555 N N . PHE A 1 72 ? -15.649 -13.556 5.204 1.00 88.12 72 PHE A N 1
ATOM 556 C CA . PHE A 1 72 ? -15.470 -12.765 6.423 1.00 88.12 72 PHE A CA 1
ATOM 557 C C . PHE A 1 72 ? -16.795 -12.429 7.114 1.00 88.12 72 PHE A C 1
ATOM 559 O O . PHE A 1 72 ? -16.808 -11.680 8.089 1.00 88.12 72 PHE A O 1
ATOM 566 N N . GLU A 1 73 ? -17.914 -12.968 6.627 1.00 91.25 73 GLU A N 1
ATOM 567 C CA . GLU A 1 73 ? -19.208 -12.714 7.240 1.00 91.25 73 GLU A CA 1
ATOM 568 C C . GLU A 1 73 ? -19.372 -13.528 8.513 1.00 91.25 73 GLU A C 1
ATOM 570 O O . GLU A 1 73 ? -19.429 -14.761 8.503 1.00 91.2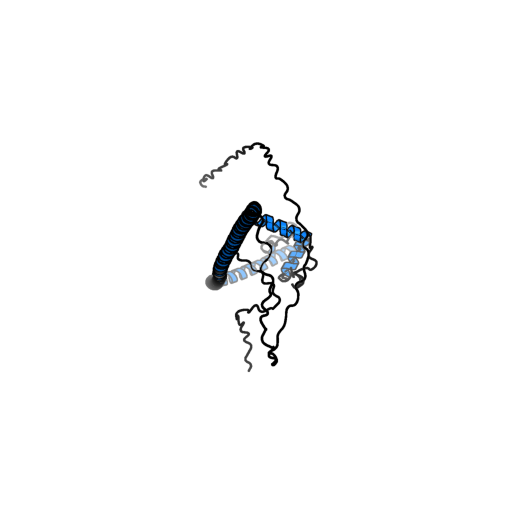5 73 GLU A O 1
ATOM 575 N N . THR A 1 74 ? -19.505 -12.808 9.619 1.00 92.88 74 THR A N 1
ATOM 576 C CA . THR A 1 74 ? -19.936 -13.394 10.884 1.00 92.88 74 THR A CA 1
ATOM 577 C C . THR A 1 74 ? -21.419 -13.761 10.822 1.00 92.88 74 THR A C 1
ATOM 579 O O . THR A 1 74 ? -22.187 -13.187 10.048 1.00 92.88 74 THR A O 1
ATOM 582 N N . ASP A 1 75 ? -21.860 -14.687 11.673 1.00 92.50 75 ASP A N 1
ATOM 583 C CA . ASP A 1 75 ? -23.270 -15.105 11.713 1.00 92.50 75 ASP A CA 1
ATOM 584 C C . ASP A 1 75 ? -24.229 -13.944 12.024 1.00 92.50 75 ASP A C 1
ATOM 586 O O . ASP A 1 75 ? -25.379 -13.948 11.587 1.00 92.50 75 ASP A O 1
ATOM 590 N N . VAL A 1 76 ? -23.751 -12.923 12.743 1.00 93.50 76 VAL A N 1
ATOM 591 C CA . VAL A 1 76 ? -24.505 -11.688 13.004 1.00 93.50 76 VAL A CA 1
ATOM 592 C C . VAL A 1 76 ? -24.666 -10.871 11.724 1.00 93.50 76 VAL A C 1
ATOM 594 O O . VAL A 1 76 ? -25.771 -10.434 11.416 1.00 93.50 76 VAL A O 1
ATOM 597 N N . MET A 1 77 ? -23.594 -10.712 10.942 1.00 93.62 77 MET A N 1
ATOM 598 C CA . MET A 1 77 ? -23.654 -10.000 9.662 1.00 93.62 77 MET A CA 1
ATOM 599 C C . MET A 1 77 ? -24.592 -10.692 8.677 1.00 93.62 77 MET A C 1
ATOM 601 O O . MET A 1 77 ? -25.389 -10.018 8.039 1.00 93.62 77 MET A O 1
ATOM 605 N N . LYS A 1 78 ? -24.566 -12.0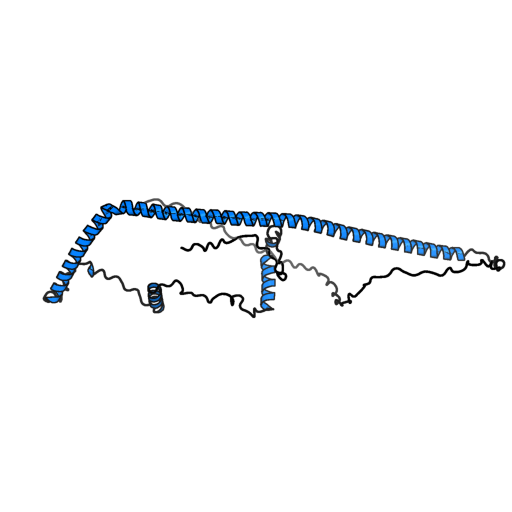29 8.608 1.00 92.25 78 LYS A N 1
ATOM 606 C CA . LYS A 1 78 ? -25.480 -12.799 7.749 1.00 92.25 78 LYS A CA 1
ATOM 607 C C . LYS A 1 78 ? -26.944 -12.533 8.087 1.00 92.25 78 LYS A C 1
ATOM 609 O O . LYS A 1 78 ? -27.733 -12.256 7.189 1.00 92.25 78 LYS A O 1
ATOM 614 N N . LYS A 1 79 ? -27.292 -12.553 9.378 1.00 92.25 79 LYS A N 1
ATOM 615 C CA . LYS A 1 79 ? -28.651 -12.236 9.849 1.00 92.25 79 LYS A CA 1
ATOM 616 C C . LYS A 1 79 ? -29.062 -10.805 9.507 1.00 92.25 79 LYS A C 1
ATOM 618 O O . LYS A 1 79 ? -30.183 -10.583 9.062 1.00 92.25 79 LYS A O 1
ATOM 623 N N . GLU A 1 80 ? -28.162 -9.839 9.678 1.00 92.69 80 GLU A N 1
ATOM 624 C CA . GLU A 1 80 ? -28.441 -8.443 9.325 1.00 92.69 80 GLU A CA 1
ATOM 625 C C . GLU A 1 80 ? -28.589 -8.241 7.815 1.00 92.69 80 GLU A C 1
ATOM 627 O O . GLU A 1 80 ? -29.490 -7.526 7.378 1.00 92.69 80 GLU A O 1
ATOM 632 N N . PHE A 1 81 ? -27.765 -8.902 7.001 1.00 92.75 81 PHE A N 1
ATOM 633 C CA . PHE A 1 81 ? -27.904 -8.873 5.548 1.00 92.75 81 PHE A CA 1
ATOM 634 C C . PHE A 1 81 ? -29.210 -9.516 5.087 1.00 92.75 81 PHE A C 1
ATOM 636 O O . PHE A 1 81 ? -29.870 -8.967 4.209 1.00 92.75 81 PHE A O 1
ATOM 643 N N . GLU A 1 82 ? -29.635 -10.614 5.710 1.00 93.56 82 GLU A N 1
ATOM 644 C CA . GLU A 1 82 ? -30.935 -11.229 5.446 1.00 93.56 82 GLU A CA 1
ATOM 645 C C . GLU A 1 82 ? -32.093 -10.290 5.823 1.00 93.56 82 GLU A C 1
ATOM 647 O O . GLU A 1 82 ? -32.997 -10.071 5.013 1.00 93.56 82 GLU A O 1
ATOM 652 N N . ARG A 1 83 ? -32.030 -9.645 6.996 1.00 94.88 83 ARG A N 1
ATOM 653 C CA . ARG A 1 83 ? -33.008 -8.631 7.425 1.00 94.88 83 ARG A CA 1
ATOM 654 C C . ARG A 1 83 ? -33.098 -7.476 6.423 1.00 94.88 83 ARG A C 1
ATOM 656 O O . ARG A 1 83 ? -34.198 -7.058 6.055 1.00 94.88 83 ARG A O 1
ATOM 663 N N . LEU A 1 84 ? -31.951 -6.960 5.976 1.00 94.00 84 LEU A N 1
ATOM 664 C CA . LEU A 1 84 ? -31.865 -5.880 4.990 1.00 94.00 84 LEU A CA 1
ATOM 665 C C . LEU A 1 84 ? -32.396 -6.312 3.618 1.00 94.00 84 LEU A C 1
ATOM 667 O O . LEU A 1 84 ? -33.139 -5.553 2.996 1.00 94.00 84 LEU A O 1
ATOM 671 N N . ALA A 1 85 ? -32.082 -7.530 3.170 1.00 94.06 85 ALA A N 1
ATOM 672 C CA . ALA A 1 85 ? -32.597 -8.096 1.923 1.00 94.06 85 ALA A CA 1
ATOM 673 C C . ALA A 1 85 ? -34.128 -8.231 1.951 1.00 94.06 85 ALA A C 1
ATOM 675 O O . ALA A 1 85 ? -34.802 -7.930 0.967 1.00 94.06 85 ALA A O 1
ATOM 676 N N . GLN A 1 86 ? -34.682 -8.597 3.108 1.00 96.25 86 GLN A N 1
ATOM 677 C CA . GLN A 1 86 ? -36.124 -8.650 3.361 1.00 96.25 86 GLN A CA 1
ATOM 678 C C . GLN A 1 86 ? -36.745 -7.265 3.618 1.00 96.25 86 GLN A C 1
ATOM 680 O O . GLN A 1 86 ? -37.960 -7.157 3.772 1.00 96.25 86 GLN A O 1
ATOM 685 N N . ARG A 1 87 ? -35.934 -6.195 3.645 1.00 94.44 87 ARG A N 1
ATOM 686 C CA . ARG A 1 87 ? -36.341 -4.809 3.938 1.00 94.44 87 ARG A CA 1
ATOM 687 C C . ARG A 1 87 ? -37.094 -4.663 5.263 1.00 94.44 87 ARG A C 1
ATOM 689 O O . ARG A 1 87 ? -37.929 -3.773 5.407 1.00 94.44 87 ARG A O 1
ATOM 696 N N . ILE A 1 88 ? -36.795 -5.520 6.235 1.00 93.81 88 ILE A N 1
ATOM 697 C CA . ILE A 1 88 ? -37.395 -5.456 7.567 1.00 93.81 88 ILE A CA 1
ATOM 698 C C . ILE A 1 88 ? -36.697 -4.327 8.334 1.00 93.81 88 ILE A C 1
ATOM 700 O O . ILE A 1 88 ? -35.475 -4.381 8.487 1.00 93.81 88 ILE A O 1
ATOM 704 N N . PRO A 1 89 ? -37.412 -3.294 8.814 1.00 91.25 89 PRO A N 1
ATOM 705 C CA . PRO A 1 89 ? -36.817 -2.251 9.644 1.00 91.25 89 PRO A CA 1
ATOM 706 C C . PRO A 1 89 ? -36.166 -2.836 10.902 1.00 91.25 89 PRO A C 1
ATOM 708 O O . PRO A 1 89 ? -36.624 -3.844 11.434 1.00 91.25 89 PRO A O 1
ATOM 711 N N . MET A 1 90 ? -35.087 -2.213 11.372 1.00 90.12 90 MET A N 1
ATOM 712 C CA . MET A 1 90 ? -34.433 -2.638 12.611 1.00 90.12 90 MET A CA 1
ATOM 713 C C . MET A 1 90 ? -35.391 -2.466 13.794 1.00 90.12 90 MET A C 1
ATOM 715 O O . MET A 1 90 ? -36.095 -1.457 13.880 1.00 90.12 90 MET A O 1
ATOM 719 N N . GLU A 1 91 ? -35.409 -3.440 14.703 1.00 88.06 91 GLU A N 1
ATOM 720 C CA . GLU A 1 91 ? -36.173 -3.320 15.940 1.00 88.06 91 GLU A CA 1
ATOM 721 C C . GLU A 1 91 ? -35.616 -2.163 16.774 1.00 88.06 91 GLU A C 1
ATOM 723 O O . GLU A 1 91 ? -34.413 -2.068 17.026 1.00 88.06 91 GLU A O 1
ATOM 728 N N . VAL A 1 92 ? -36.497 -1.252 17.180 1.00 87.94 92 VAL A N 1
ATOM 729 C CA . VAL A 1 92 ? -36.107 -0.130 18.029 1.00 87.94 92 VAL A CA 1
ATOM 730 C C . VAL A 1 92 ? -35.829 -0.618 19.444 1.00 87.94 92 VAL A C 1
ATOM 732 O O . VAL A 1 92 ? -36.575 -1.414 20.015 1.00 87.94 92 VAL A O 1
ATOM 735 N N . LEU A 1 93 ? -34.760 -0.097 20.035 1.00 83.56 93 LEU A N 1
ATOM 736 C CA . LEU A 1 93 ? -34.401 -0.403 21.411 1.00 83.56 93 LEU A CA 1
ATOM 737 C C . LEU A 1 93 ? -35.476 0.165 22.352 1.00 83.56 93 LEU A C 1
ATOM 739 O O . LEU A 1 93 ? -35.730 1.370 22.376 1.00 83.56 93 LEU A O 1
ATOM 743 N N . SER A 1 94 ? -36.144 -0.707 23.109 1.00 79.12 94 SER A N 1
ATOM 744 C CA . SER A 1 94 ? -37.192 -0.287 24.041 1.00 79.12 94 SER A CA 1
ATOM 745 C C . SER A 1 94 ? -36.584 0.351 25.287 1.00 79.12 94 SER A C 1
ATOM 747 O O . SER A 1 94 ? -35.975 -0.331 26.112 1.00 79.12 94 SER A O 1
ATOM 749 N N . MET A 1 95 ? -36.809 1.654 25.463 1.00 80.44 95 MET A N 1
ATOM 750 C CA . MET A 1 95 ? -36.369 2.387 26.657 1.00 80.44 95 MET A CA 1
ATOM 751 C C . MET A 1 95 ? -37.329 2.248 27.841 1.00 80.44 95 MET A C 1
ATOM 753 O O . MET A 1 95 ? -36.957 2.575 28.963 1.00 80.44 95 MET A O 1
ATOM 757 N N . LYS A 1 96 ? -38.525 1.675 27.630 1.00 71.56 96 LYS A N 1
ATOM 758 C CA . LYS A 1 96 ? -39.557 1.513 28.672 1.00 71.56 96 LYS A CA 1
ATOM 759 C C . LYS A 1 96 ? -39.066 0.747 29.898 1.00 71.56 96 LYS A C 1
ATOM 761 O O . LYS A 1 96 ? -39.547 0.986 30.996 1.00 71.56 96 LYS A O 1
ATOM 766 N N . ARG A 1 97 ? -38.100 -0.161 29.714 1.00 70.94 97 ARG A N 1
ATOM 767 C CA . ARG A 1 97 ? -37.475 -0.905 30.815 1.00 70.94 97 ARG A CA 1
ATOM 768 C C . ARG A 1 97 ? -36.731 0.018 31.782 1.00 70.94 97 ARG A C 1
ATOM 770 O O . ARG A 1 97 ? -36.664 -0.305 32.954 1.00 70.94 97 ARG A O 1
ATOM 777 N N . TYR A 1 98 ? -36.168 1.126 31.302 1.00 76.00 98 TYR A N 1
ATOM 778 C CA . TYR A 1 98 ? -35.374 2.081 32.088 1.00 76.00 98 TYR A CA 1
ATOM 779 C C . TYR A 1 98 ? -36.199 3.227 32.675 1.00 76.00 98 TYR A C 1
ATOM 781 O O . TYR A 1 98 ? -35.669 4.090 33.370 1.00 76.00 98 TYR A O 1
ATOM 789 N N . GLU A 1 99 ? -37.498 3.229 32.404 1.00 81.81 99 GLU A N 1
ATOM 790 C CA . GLU A 1 99 ? -38.450 4.180 32.949 1.00 81.81 99 GLU A CA 1
ATOM 791 C C . GLU A 1 99 ? -39.200 3.523 34.118 1.00 81.81 99 GLU A C 1
ATOM 793 O O . GLU A 1 99 ? -39.378 2.305 34.151 1.00 81.81 99 GLU A O 1
ATOM 798 N N . LEU A 1 100 ? -39.684 4.327 35.070 1.00 82.56 100 LEU A N 1
ATOM 799 C CA . LEU A 1 100 ? -40.683 3.899 36.058 1.00 82.56 100 LEU A CA 1
ATOM 800 C C . LEU A 1 100 ? -42.050 4.501 35.696 1.00 82.56 100 LEU A C 1
ATOM 802 O O . LEU A 1 100 ? -42.496 5.449 36.350 1.00 82.56 100 LEU A O 1
ATOM 806 N N . PRO A 1 101 ? -42.729 4.016 34.641 1.00 83.75 101 PRO A N 1
ATOM 807 C CA . PRO A 1 101 ? -44.077 4.470 34.363 1.00 83.75 101 PRO A CA 1
ATOM 808 C C . PRO A 1 101 ? -45.036 3.934 35.440 1.00 83.75 101 PRO A C 1
ATOM 810 O O . PRO A 1 101 ? -44.916 2.776 35.857 1.00 83.75 101 PRO A O 1
ATOM 813 N N . PRO A 1 102 ? -46.017 4.740 35.882 1.00 84.31 102 PRO A N 1
ATOM 814 C CA . PRO A 1 102 ? -47.119 4.216 36.675 1.00 84.31 102 PRO A CA 1
ATOM 815 C C . PRO A 1 102 ? -47.942 3.224 35.834 1.00 84.31 102 PRO A C 1
ATOM 817 O O . PRO A 1 102 ? -47.909 3.286 34.597 1.00 84.31 102 PRO A O 1
ATOM 820 N N . PRO A 1 103 ? -48.720 2.334 36.473 1.00 87.38 103 PRO A N 1
ATOM 821 C CA . PRO A 1 103 ? -49.594 1.436 35.737 1.00 87.38 103 PRO A CA 1
ATOM 822 C C . PRO A 1 103 ? -50.578 2.246 34.870 1.00 87.38 103 PRO A C 1
ATOM 824 O O . PRO A 1 103 ? -50.998 3.340 35.266 1.00 87.38 103 PRO A O 1
ATOM 827 N N . PRO A 1 104 ? -50.957 1.744 33.678 1.00 88.38 104 PRO A N 1
ATOM 828 C CA . PRO A 1 104 ? -51.847 2.462 32.769 1.00 88.38 104 PRO A CA 1
ATOM 829 C C . PRO A 1 104 ? -53.140 2.891 33.468 1.00 88.38 104 PRO A C 1
ATOM 831 O O . PRO A 1 104 ? -53.687 2.129 34.263 1.00 88.38 104 PRO A O 1
ATOM 834 N N . ALA A 1 105 ? -53.685 4.062 33.121 1.00 86.19 105 ALA A N 1
ATOM 835 C CA . ALA A 1 105 ? -54.870 4.622 33.787 1.00 86.19 105 ALA A CA 1
ATOM 836 C C . ALA A 1 105 ? -56.081 3.659 33.835 1.00 86.19 105 ALA A C 1
ATOM 838 O O . ALA A 1 105 ? -56.856 3.687 34.786 1.00 86.19 105 ALA A O 1
ATOM 839 N N . GLY A 1 106 ? -56.219 2.762 32.850 1.00 87.69 106 GLY A N 1
ATOM 840 C CA . GLY A 1 106 ? -57.264 1.728 32.813 1.00 87.69 106 GLY A CA 1
ATOM 841 C C . GLY A 1 106 ? -56.997 0.468 33.654 1.00 87.69 106 GLY A C 1
ATOM 842 O O . GLY A 1 106 ? -57.863 -0.396 33.724 1.00 87.69 106 GLY A O 1
ATOM 843 N N . LYS A 1 107 ? -55.817 0.342 34.274 1.00 88.50 107 LYS A N 1
ATOM 844 C CA . LYS A 1 107 ? -55.370 -0.816 35.071 1.00 88.50 107 LYS A CA 1
ATOM 845 C C . LYS A 1 107 ? -55.017 -0.453 36.519 1.00 88.50 107 LYS A C 1
ATOM 847 O O . LYS A 1 107 ? -54.381 -1.230 37.216 1.00 88.50 107 LYS A O 1
ATOM 852 N N . LEU A 1 108 ? -55.442 0.712 37.005 1.00 85.25 108 LEU A N 1
ATOM 853 C CA . LEU A 1 108 ? -55.124 1.167 38.366 1.00 85.25 108 LEU A CA 1
ATOM 854 C C . LEU A 1 108 ? -55.705 0.272 39.473 1.00 85.25 108 LEU A C 1
ATOM 856 O O . LEU A 1 108 ? -55.204 0.288 40.592 1.00 85.25 108 LEU A O 1
ATOM 860 N N . THR A 1 109 ? -56.747 -0.505 39.185 1.00 88.94 109 THR A N 1
ATOM 861 C CA . THR A 1 109 ? -57.343 -1.468 40.124 1.00 88.94 109 THR A CA 1
ATOM 862 C C . THR A 1 109 ? -56.784 -2.885 39.971 1.00 88.94 109 THR A C 1
ATOM 864 O O . THR A 1 109 ? -57.122 -3.763 40.763 1.00 88.94 109 THR A O 1
ATOM 867 N N . ASP A 1 110 ? -55.943 -3.122 38.962 1.00 92.62 110 ASP A N 1
ATOM 868 C CA . ASP A 1 110 ? -55.368 -4.425 38.647 1.00 92.62 110 ASP A CA 1
ATOM 869 C C . ASP A 1 110 ? -54.087 -4.651 39.457 1.00 92.62 110 ASP A C 1
ATOM 871 O O . ASP A 1 110 ? -53.055 -4.021 39.226 1.00 92.62 110 ASP A O 1
ATOM 875 N N . LEU A 1 111 ? -54.154 -5.584 40.407 1.00 92.38 111 LEU A N 1
ATOM 876 C CA . LEU A 1 111 ? -53.023 -5.992 41.242 1.00 92.38 111 LEU A CA 1
ATOM 877 C C . LEU A 1 111 ? -51.816 -6.469 40.421 1.00 92.38 111 LEU A C 1
ATOM 879 O O . LEU A 1 111 ? -50.682 -6.248 40.839 1.00 92.38 111 LEU A O 1
ATOM 883 N N . SER A 1 112 ? -52.038 -7.091 39.258 1.00 91.50 112 SER A N 1
ATOM 884 C CA . SER A 1 112 ? -50.942 -7.600 38.428 1.00 91.50 112 SER A CA 1
ATOM 885 C C . SER A 1 112 ? -50.125 -6.469 37.799 1.00 91.50 112 SER A C 1
ATOM 887 O O . SER A 1 112 ? -48.898 -6.519 37.824 1.00 91.50 112 SER A O 1
ATOM 889 N N . ALA A 1 113 ? -50.792 -5.403 37.343 1.00 88.56 113 ALA A N 1
ATOM 890 C CA . ALA A 1 113 ? -50.139 -4.225 36.779 1.00 88.56 113 ALA A CA 1
ATOM 891 C C . ALA A 1 113 ? -49.294 -3.480 37.827 1.00 88.56 113 ALA A C 1
ATOM 893 O O . ALA A 1 113 ? -48.209 -2.992 37.520 1.00 88.56 113 ALA A O 1
ATOM 894 N N . TRP A 1 114 ? -49.756 -3.431 39.080 1.00 89.94 114 TRP A N 1
ATOM 895 C CA . TRP A 1 114 ? -48.964 -2.884 40.184 1.00 89.94 114 TRP A CA 1
ATOM 896 C C . TRP A 1 114 ? -47.763 -3.763 40.537 1.00 89.94 114 TRP A C 1
ATOM 898 O O . TRP A 1 114 ? -46.686 -3.220 40.776 1.00 89.94 114 TRP A O 1
ATOM 908 N N . SER A 1 115 ? -47.922 -5.091 40.535 1.00 91.62 115 SER A N 1
ATOM 909 C CA . SER A 1 115 ? -46.805 -6.021 40.750 1.00 91.62 115 SER A CA 1
ATOM 910 C C . SER A 1 115 ? -45.717 -5.827 39.696 1.00 91.62 115 SER A C 1
ATOM 912 O O . SER A 1 115 ? -44.554 -5.698 40.051 1.00 91.62 115 SER A O 1
ATOM 914 N N . GLU A 1 116 ? -46.090 -5.703 38.420 1.00 88.44 116 GLU A N 1
ATOM 915 C CA . GLU A 1 116 ? -45.141 -5.473 37.323 1.00 88.44 116 GLU A CA 1
ATOM 916 C C . GLU A 1 116 ? -44.375 -4.145 37.484 1.00 88.44 116 GLU A C 1
ATOM 918 O O . GLU A 1 116 ? -43.158 -4.098 37.299 1.00 88.44 116 GLU A O 1
ATOM 923 N N . CYS A 1 117 ? -45.055 -3.066 37.893 1.00 88.69 117 CYS A N 1
ATOM 924 C CA . CYS A 1 117 ? -44.403 -1.789 38.201 1.00 88.69 117 CYS A CA 1
ATOM 925 C C . CYS A 1 117 ? -43.422 -1.900 39.381 1.00 88.69 117 CYS A C 1
ATOM 927 O O . CYS A 1 117 ? -42.338 -1.314 39.335 1.00 88.69 117 CYS A O 1
ATOM 929 N N . VAL A 1 118 ? -43.786 -2.645 40.430 1.00 90.44 118 VAL A N 1
ATOM 930 C CA . VAL A 1 118 ? -42.922 -2.903 41.591 1.00 90.44 118 VAL A CA 1
ATOM 931 C C . VAL A 1 118 ? -41.707 -3.740 41.189 1.00 90.44 118 VAL A C 1
ATOM 933 O O . VAL A 1 118 ? -40.585 -3.358 41.516 1.00 90.44 118 VAL A O 1
ATOM 936 N N . ASP A 1 119 ? -41.893 -4.809 40.418 1.00 90.62 119 ASP A N 1
ATOM 937 C CA . ASP A 1 119 ? -40.804 -5.661 39.931 1.00 90.62 119 ASP A CA 1
ATOM 938 C C . ASP A 1 119 ? -39.827 -4.868 39.050 1.00 90.62 119 ASP A C 1
ATOM 940 O O . ASP A 1 119 ? -38.610 -4.967 39.216 1.00 90.62 119 ASP A O 1
ATOM 944 N N . ASN A 1 120 ? -40.343 -3.995 38.175 1.00 88.69 120 ASN A N 1
ATOM 945 C CA . ASN A 1 120 ? -39.517 -3.069 37.401 1.00 88.69 120 ASN A CA 1
ATOM 946 C C . ASN A 1 120 ? -38.745 -2.091 38.306 1.00 88.69 120 ASN A C 1
ATOM 948 O O . ASN A 1 120 ? -37.562 -1.844 38.082 1.00 88.69 120 ASN A O 1
ATOM 952 N N . SER A 1 121 ? -39.373 -1.568 39.367 1.00 89.94 121 SER A N 1
ATOM 953 C CA . SER A 1 121 ? -38.689 -0.696 40.332 1.00 89.94 121 SER A CA 1
ATOM 954 C C . SER A 1 121 ? -37.543 -1.404 41.063 1.00 89.94 121 SER A C 1
ATOM 956 O O . SER A 1 121 ? -36.471 -0.818 41.216 1.00 89.94 121 SER A O 1
ATOM 958 N N . TYR A 1 122 ? -37.725 -2.677 41.439 1.00 91.94 122 TYR A N 1
ATOM 959 C CA . TYR A 1 122 ? -36.672 -3.492 42.049 1.00 91.94 122 TYR A CA 1
ATOM 960 C C . TYR A 1 122 ? -35.530 -3.744 41.067 1.00 91.94 122 TYR A C 1
ATOM 962 O O . TYR A 1 122 ? -34.369 -3.533 41.409 1.00 91.94 122 TYR A O 1
ATOM 970 N N . ALA A 1 123 ? -35.850 -4.108 39.823 1.00 90.06 123 ALA A N 1
ATOM 971 C CA . ALA A 1 123 ? -34.849 -4.273 38.775 1.00 90.06 123 ALA A CA 1
ATOM 972 C C . ALA A 1 123 ? -34.044 -2.981 38.549 1.00 90.06 123 ALA A C 1
ATOM 974 O O . ALA A 1 123 ? -32.821 -3.028 38.411 1.00 90.06 123 ALA A O 1
ATOM 975 N N . GLN A 1 124 ? -34.698 -1.815 38.563 1.00 90.25 124 GLN A N 1
ATOM 976 C CA . GLN A 1 124 ? -34.016 -0.528 38.428 1.00 90.25 124 GLN A CA 1
ATOM 977 C C . GLN A 1 124 ? -33.116 -0.195 39.617 1.00 90.25 124 GLN A C 1
ATOM 979 O O . GLN A 1 124 ? -32.010 0.306 39.408 1.00 90.25 124 GLN A O 1
ATOM 984 N N . LEU A 1 125 ? -33.540 -0.494 40.846 1.00 91.81 125 LEU A N 1
ATOM 985 C CA . LEU A 1 125 ? -32.708 -0.302 42.033 1.00 91.81 125 LEU A CA 1
ATOM 986 C C . LEU A 1 125 ? -31.412 -1.123 41.944 1.00 91.81 125 LEU A C 1
ATOM 988 O O . LEU A 1 125 ? -30.326 -0.579 42.145 1.00 91.81 125 LEU A O 1
ATOM 992 N N . GLU A 1 126 ? -31.518 -2.395 41.557 1.00 93.38 126 GLU A N 1
ATOM 993 C CA . GLU A 1 126 ? -30.365 -3.283 41.360 1.00 93.38 126 GLU A CA 1
ATOM 994 C C . GLU A 1 126 ? -29.453 -2.806 40.218 1.00 93.38 126 GLU A C 1
ATOM 996 O O . GLU A 1 126 ? -28.224 -2.809 40.341 1.00 93.38 126 GLU A O 1
ATOM 1001 N N . HIS A 1 127 ? -30.030 -2.313 39.115 1.00 91.94 127 HIS A N 1
ATOM 1002 C CA . HIS A 1 127 ? -29.259 -1.705 38.031 1.00 91.94 127 HIS A CA 1
ATOM 1003 C C . HIS A 1 127 ? -28.497 -0.455 38.485 1.00 91.94 127 HIS A C 1
ATOM 1005 O O . HIS A 1 127 ? -27.338 -0.291 38.097 1.00 91.94 127 HIS A O 1
ATOM 1011 N N . GLN A 1 128 ? -29.095 0.414 39.310 1.00 92.81 128 GLN A N 1
ATOM 1012 C CA . GLN A 1 128 ? -28.383 1.571 39.864 1.00 92.81 128 GLN A CA 1
ATOM 1013 C C . GLN A 1 128 ? -27.288 1.146 40.843 1.00 92.81 128 GLN A C 1
ATOM 1015 O O . GLN A 1 128 ? -26.194 1.701 40.781 1.00 92.81 128 GLN A O 1
ATOM 1020 N N . SER A 1 129 ? -27.534 0.140 41.687 1.00 96.44 129 SER A N 1
ATOM 1021 C CA . SER A 1 129 ? -26.504 -0.413 42.575 1.00 96.44 129 SER A CA 1
ATOM 1022 C C . SER A 1 129 ? -25.306 -0.934 41.774 1.00 96.44 129 SER A C 1
ATOM 1024 O O . SER A 1 129 ? -24.179 -0.490 41.986 1.00 96.44 129 SER A O 1
ATOM 1026 N N . THR A 1 130 ? -25.560 -1.756 40.752 1.00 96.75 130 THR A N 1
ATOM 1027 C CA . THR A 1 130 ? -24.521 -2.264 39.841 1.00 96.75 130 THR A CA 1
ATOM 1028 C C . THR A 1 130 ? -23.793 -1.130 39.120 1.00 96.75 130 THR A C 1
ATOM 1030 O O . THR A 1 130 ? -22.573 -1.157 38.969 1.00 96.75 130 THR A O 1
ATOM 1033 N N . ARG A 1 131 ? -24.526 -0.105 38.666 1.00 96.00 131 ARG A N 1
ATOM 1034 C CA . ARG A 1 131 ? -23.941 1.070 38.012 1.00 96.00 131 ARG A CA 1
ATOM 1035 C C . ARG A 1 131 ? -22.994 1.814 38.946 1.00 96.00 131 ARG A C 1
ATOM 1037 O O . ARG A 1 131 ? -21.932 2.213 38.484 1.00 96.00 131 ARG A O 1
ATOM 1044 N N . ILE A 1 132 ? -23.356 1.996 40.215 1.00 97.69 132 ILE A N 1
ATOM 1045 C CA . ILE A 1 132 ? -22.489 2.637 41.211 1.00 97.69 132 ILE A CA 1
ATOM 1046 C C . ILE A 1 132 ? -21.203 1.826 41.370 1.00 97.69 132 ILE A C 1
ATOM 1048 O O . ILE A 1 132 ? -20.131 2.387 41.178 1.00 97.69 132 ILE A O 1
ATOM 1052 N N . THR A 1 133 ? -21.293 0.509 41.571 1.00 97.38 133 THR A N 1
ATOM 1053 C CA . THR A 1 133 ? -20.107 -0.360 41.674 1.00 97.38 133 THR A CA 1
ATOM 1054 C C . THR A 1 133 ? -19.232 -0.311 40.416 1.00 97.38 133 THR A C 1
ATOM 1056 O O . THR A 1 133 ? -18.008 -0.238 40.505 1.00 97.38 133 THR A O 1
ATOM 1059 N N . ASN A 1 134 ? -19.835 -0.292 39.225 1.00 97.25 134 ASN A N 1
ATOM 1060 C CA . ASN A 1 134 ? -19.092 -0.151 37.970 1.00 97.25 134 ASN A CA 1
ATOM 1061 C C . ASN A 1 134 ? -18.406 1.219 37.849 1.00 97.25 134 ASN A C 1
ATOM 1063 O O . ASN A 1 134 ? -17.297 1.300 37.327 1.00 97.25 134 ASN A O 1
ATOM 1067 N N . LEU A 1 135 ? -19.054 2.295 38.308 1.00 97.38 135 LEU A N 1
ATOM 1068 C CA . LEU A 1 135 ? -18.475 3.639 38.316 1.00 97.38 135 LEU A CA 1
ATOM 1069 C C . LEU A 1 135 ? -17.340 3.757 39.333 1.00 97.38 135 LEU A C 1
ATOM 1071 O O . LEU A 1 135 ? -16.337 4.383 39.014 1.00 97.38 135 LEU A O 1
ATOM 1075 N N . GLU A 1 136 ? -17.460 3.135 40.503 1.00 97.31 136 GLU A N 1
ATOM 1076 C CA . GLU A 1 136 ? -16.381 3.041 41.494 1.00 97.31 136 GLU A CA 1
ATOM 1077 C C . GLU A 1 136 ? -15.164 2.325 40.895 1.00 97.31 136 GLU A C 1
ATOM 1079 O O . GLU A 1 136 ? -14.066 2.875 40.887 1.00 97.31 136 GLU A O 1
ATOM 1084 N N . LEU A 1 137 ? -15.376 1.170 40.253 1.00 97.31 137 LEU A N 1
ATOM 1085 C CA . LEU A 1 137 ? -14.310 0.456 39.546 1.00 97.31 137 LEU A CA 1
ATOM 1086 C C . LEU A 1 137 ? -13.683 1.314 38.434 1.00 97.31 137 LEU A C 1
ATOM 1088 O O . LEU A 1 137 ? -12.469 1.317 38.229 1.00 97.31 137 LEU A O 1
ATOM 1092 N N . MET A 1 138 ? -14.506 2.056 37.694 1.00 96.94 138 MET A N 1
ATOM 1093 C CA . MET A 1 138 ? -14.024 2.944 36.643 1.00 96.94 138 MET A CA 1
ATOM 1094 C C . MET A 1 138 ? -13.203 4.102 37.222 1.00 96.94 138 MET A C 1
ATOM 1096 O O . MET A 1 138 ? -12.166 4.434 36.655 1.00 96.94 138 MET A O 1
ATOM 1100 N N . LEU A 1 139 ? -13.616 4.706 38.336 1.00 96.62 139 LEU A N 1
ATOM 1101 C CA . LEU A 1 139 ? -12.864 5.779 38.993 1.00 96.62 139 LEU A CA 1
ATOM 1102 C C . LEU A 1 139 ? -11.466 5.312 39.411 1.00 96.62 139 LEU A C 1
ATOM 1104 O O . LEU A 1 139 ? -10.504 6.053 39.215 1.00 96.62 139 LEU A O 1
ATOM 1108 N N . ASP A 1 140 ? -11.350 4.073 39.887 1.00 96.50 140 ASP A N 1
ATOM 1109 C CA . ASP A 1 140 ? -10.077 3.515 40.343 1.00 96.50 140 ASP A CA 1
ATOM 1110 C C . ASP A 1 140 ? -9.135 3.144 39.185 1.00 96.50 140 ASP A C 1
ATOM 1112 O O . ASP A 1 140 ? -7.931 3.402 39.253 1.00 96.50 140 ASP A O 1
ATOM 1116 N N . TYR A 1 141 ? -9.657 2.550 38.103 1.00 97.19 141 TYR A N 1
ATOM 1117 C CA . TYR A 1 141 ? -8.814 1.894 37.090 1.00 97.19 141 TYR A CA 1
ATOM 1118 C C . TYR A 1 141 ? -8.858 2.513 35.688 1.00 97.19 141 TYR A C 1
ATOM 1120 O O . TYR A 1 141 ? -7.973 2.227 34.877 1.00 97.19 141 TYR A O 1
ATOM 1128 N N . SER A 1 142 ? -9.843 3.354 35.359 1.00 97.12 142 SER A N 1
ATOM 1129 C CA . SER A 1 142 ? -10.044 3.820 33.974 1.00 97.12 142 SER A CA 1
ATOM 1130 C C . SER A 1 142 ? -8.872 4.626 33.428 1.00 97.12 142 SER A C 1
ATOM 1132 O O . SER A 1 142 ? -8.462 4.403 32.290 1.00 97.12 142 SER A O 1
ATOM 1134 N N . CYS A 1 143 ? -8.296 5.521 34.233 1.00 96.06 143 CYS A N 1
ATOM 1135 C CA . CYS A 1 143 ? -7.171 6.354 33.822 1.00 96.06 143 CYS A CA 1
ATOM 1136 C C . CYS A 1 143 ? -5.957 5.507 33.421 1.00 96.06 143 CYS A C 1
ATOM 1138 O O . CYS A 1 143 ? -5.372 5.726 32.361 1.00 96.06 143 CYS A O 1
ATOM 1140 N N . GLU A 1 144 ? -5.591 4.522 34.241 1.00 96.56 144 GLU A N 1
ATOM 1141 C CA . GLU A 1 144 ? -4.432 3.664 33.976 1.00 96.56 144 GLU A CA 1
ATOM 1142 C C . GLU A 1 144 ? -4.707 2.657 32.851 1.00 96.56 144 GLU A C 1
ATOM 1144 O O . GLU A 1 144 ? -3.854 2.453 31.983 1.00 96.56 144 GLU A O 1
ATOM 1149 N N . ALA A 1 145 ? -5.921 2.102 32.781 1.00 97.06 145 ALA A N 1
ATOM 1150 C CA . ALA A 1 145 ? -6.339 1.246 31.673 1.00 97.06 145 ALA A CA 1
ATOM 1151 C C . ALA A 1 145 ? -6.300 1.995 30.330 1.00 97.06 145 ALA A C 1
ATOM 1153 O O . ALA A 1 145 ? -5.789 1.469 29.340 1.00 97.06 145 ALA A O 1
ATOM 1154 N N . TRP A 1 146 ? -6.778 3.243 30.297 1.00 97.25 146 TRP A N 1
ATOM 1155 C CA . TRP A 1 146 ? -6.764 4.070 29.092 1.00 97.25 146 TRP A CA 1
ATOM 1156 C C . TRP A 1 146 ? -5.345 4.439 28.654 1.00 97.25 146 TRP A C 1
ATOM 1158 O O . TRP A 1 146 ? -5.030 4.357 27.468 1.00 97.25 146 TRP A O 1
ATOM 1168 N N . LYS A 1 147 ? -4.457 4.780 29.597 1.00 97.69 147 LYS A N 1
ATOM 1169 C CA . LYS A 1 147 ? -3.035 5.020 29.298 1.00 97.69 147 LYS A CA 1
ATOM 1170 C C . LYS A 1 147 ? -2.367 3.779 28.704 1.00 97.69 147 LYS A C 1
ATOM 1172 O O . LYS A 1 147 ? -1.673 3.891 27.697 1.00 97.69 147 LYS A O 1
ATOM 1177 N N . SER A 1 148 ? -2.607 2.603 29.287 1.00 97.88 148 SER A N 1
ATOM 1178 C CA . SER A 1 148 ? -2.077 1.335 28.770 1.00 97.88 148 SER A CA 1
ATOM 1179 C C . SER A 1 148 ? -2.607 1.025 27.366 1.00 97.88 148 SER A C 1
ATOM 1181 O O . SER A 1 148 ? -1.837 0.676 26.470 1.00 97.88 148 SER A O 1
ATOM 1183 N N . TYR A 1 149 ? -3.906 1.229 27.137 1.00 98.00 149 TYR A N 1
ATOM 1184 C CA . TYR A 1 149 ? -4.513 1.086 25.816 1.00 98.00 149 TYR A CA 1
ATOM 1185 C C . TYR A 1 149 ? -3.890 2.042 24.787 1.00 98.00 149 TYR A C 1
ATOM 1187 O O . TYR A 1 149 ? -3.532 1.622 23.685 1.00 98.00 149 TYR A O 1
ATOM 1195 N N . LEU A 1 150 ? -3.690 3.312 25.156 1.00 98.06 150 LEU A N 1
ATOM 1196 C CA . LEU A 1 150 ? -3.059 4.309 24.293 1.00 98.06 150 LEU A CA 1
ATOM 1197 C C . LEU A 1 150 ? -1.614 3.934 23.942 1.00 98.06 150 LEU A C 1
ATOM 1199 O O . LEU A 1 150 ? -1.182 4.146 22.808 1.00 98.06 150 LEU A O 1
ATOM 1203 N N . GLU A 1 151 ? -0.868 3.348 24.877 1.00 98.25 151 GLU A N 1
ATOM 1204 C CA . GLU A 1 151 ? 0.483 2.856 24.616 1.00 98.25 151 GLU A CA 1
ATOM 1205 C C . GLU A 1 151 ? 0.480 1.735 23.566 1.00 98.25 151 GLU A C 1
ATOM 1207 O O . GLU A 1 151 ? 1.274 1.768 22.622 1.00 98.25 151 GLU A O 1
ATOM 1212 N N . ILE A 1 152 ? -0.444 0.775 23.676 1.00 98.19 152 ILE A N 1
ATOM 1213 C CA . ILE A 1 152 ? -0.611 -0.299 22.685 1.00 98.19 152 ILE A CA 1
ATOM 1214 C C . ILE A 1 152 ? -0.954 0.293 21.316 1.00 98.19 152 ILE A C 1
ATOM 1216 O O . ILE A 1 152 ? -0.305 -0.046 20.323 1.00 98.19 152 ILE A O 1
ATOM 1220 N N . LEU A 1 153 ? -1.915 1.217 21.262 1.00 98.25 153 LEU A N 1
ATOM 1221 C CA . LEU A 1 153 ? -2.327 1.864 20.018 1.00 98.25 153 LEU A CA 1
ATOM 1222 C C . LEU A 1 153 ? -1.159 2.623 19.369 1.00 98.25 153 LEU A C 1
ATOM 1224 O O . LEU A 1 153 ? -0.906 2.484 18.173 1.00 98.25 153 LEU A O 1
ATOM 1228 N N . THR A 1 154 ? -0.385 3.356 20.168 1.00 98.44 154 THR A N 1
ATOM 1229 C CA . THR A 1 154 ? 0.798 4.095 19.702 1.00 98.44 154 THR A CA 1
ATOM 1230 C C . THR A 1 154 ? 1.865 3.151 19.144 1.00 98.44 154 THR A C 1
ATOM 1232 O O . THR A 1 154 ? 2.441 3.419 18.085 1.00 98.44 154 THR A O 1
ATOM 1235 N N . ARG A 1 155 ? 2.104 2.005 19.799 1.00 98.44 155 ARG A N 1
ATOM 1236 C CA . ARG A 1 155 ? 3.015 0.964 19.295 1.00 98.44 155 ARG A CA 1
ATOM 1237 C C . ARG A 1 155 ? 2.532 0.395 17.959 1.00 98.44 155 ARG A C 1
ATOM 1239 O O . ARG A 1 155 ? 3.339 0.284 17.038 1.00 98.44 155 ARG A O 1
ATOM 1246 N N . MET A 1 156 ? 1.237 0.097 17.819 1.00 98.38 156 MET A N 1
ATOM 1247 C CA . MET A 1 156 ? 0.652 -0.408 16.566 1.00 98.38 156 MET A CA 1
ATOM 1248 C C . MET A 1 156 ? 0.795 0.592 15.412 1.00 98.38 156 MET A C 1
ATOM 1250 O O . MET A 1 156 ? 1.180 0.209 14.303 1.00 98.38 156 MET A O 1
ATOM 1254 N N . VAL A 1 157 ? 0.540 1.877 15.673 1.00 98.50 157 VAL A N 1
ATOM 1255 C CA . VAL A 1 157 ? 0.719 2.950 14.683 1.00 98.50 157 VAL A CA 1
ATOM 1256 C C . VAL A 1 157 ? 2.184 3.053 14.267 1.00 98.50 157 VAL A C 1
ATOM 1258 O O . VAL A 1 157 ? 2.483 3.025 13.075 1.00 98.50 157 VAL A O 1
ATOM 1261 N N . THR A 1 158 ? 3.103 3.084 15.233 1.00 98.50 158 THR A N 1
ATOM 1262 C CA . THR A 1 158 ? 4.548 3.177 14.970 1.00 98.50 158 THR A CA 1
ATOM 1263 C C . THR A 1 158 ? 5.046 1.988 14.146 1.00 98.50 158 THR A C 1
ATOM 1265 O O . THR A 1 158 ? 5.807 2.154 13.193 1.00 98.50 158 THR A O 1
ATOM 1268 N N . GLN A 1 159 ? 4.589 0.775 14.469 1.00 98.50 159 GLN A N 1
ATOM 1269 C CA . GLN A 1 159 ? 4.924 -0.431 13.716 1.00 98.50 159 GLN A CA 1
ATOM 1270 C C . GLN A 1 159 ? 4.411 -0.360 12.273 1.00 98.50 159 GLN A C 1
ATOM 1272 O O . GLN A 1 159 ? 5.162 -0.662 11.345 1.00 98.50 159 GLN A O 1
ATOM 1277 N N . SER A 1 160 ? 3.166 0.075 12.077 1.00 98.31 160 SER A N 1
ATOM 1278 C CA . SER A 1 160 ? 2.561 0.205 10.745 1.00 98.31 160 SER A CA 1
ATOM 1279 C C . SER A 1 160 ? 3.272 1.271 9.904 1.00 98.31 160 SER A C 1
ATOM 1281 O O . SER A 1 160 ? 3.579 1.048 8.734 1.00 98.31 160 SER A O 1
ATOM 1283 N N . GLN A 1 161 ? 3.620 2.411 10.510 1.00 98.50 161 GLN A N 1
ATOM 1284 C CA . GLN A 1 161 ? 4.400 3.470 9.862 1.00 98.50 161 GLN A CA 1
ATOM 1285 C C . GLN A 1 161 ? 5.798 2.991 9.462 1.00 98.50 161 GLN A C 1
ATOM 1287 O O . GLN A 1 161 ? 6.251 3.283 8.355 1.00 98.50 161 GLN A O 1
ATOM 1292 N N . LYS A 1 162 ? 6.465 2.211 10.322 1.00 98.56 162 LYS A N 1
ATOM 1293 C CA . LYS A 1 162 ? 7.761 1.600 10.005 1.00 98.56 162 LYS A CA 1
ATOM 1294 C C . LYS A 1 162 ? 7.657 0.650 8.812 1.00 98.56 162 LYS A C 1
ATOM 1296 O O . LYS A 1 162 ? 8.453 0.761 7.887 1.00 98.56 162 LYS A O 1
ATOM 1301 N N . GLN A 1 163 ? 6.657 -0.233 8.797 1.00 98.50 163 GLN A N 1
ATOM 1302 C CA . GLN A 1 163 ? 6.424 -1.146 7.673 1.00 98.50 163 GLN A CA 1
ATOM 1303 C C . GLN A 1 163 ? 6.188 -0.385 6.362 1.00 98.50 163 GLN A C 1
ATOM 1305 O O . GLN A 1 163 ? 6.757 -0.741 5.332 1.00 98.50 163 GLN A O 1
ATOM 1310 N N . LEU A 1 164 ? 5.406 0.698 6.402 1.00 98.44 164 LEU A N 1
ATOM 1311 C CA . LEU A 1 164 ? 5.183 1.556 5.241 1.00 98.44 164 LEU A CA 1
ATOM 1312 C C . LEU A 1 164 ? 6.481 2.220 4.757 1.00 98.44 164 LEU A C 1
ATOM 1314 O O . LEU A 1 164 ? 6.735 2.259 3.554 1.00 98.44 164 LEU A O 1
ATOM 1318 N N . ALA A 1 165 ? 7.302 2.739 5.6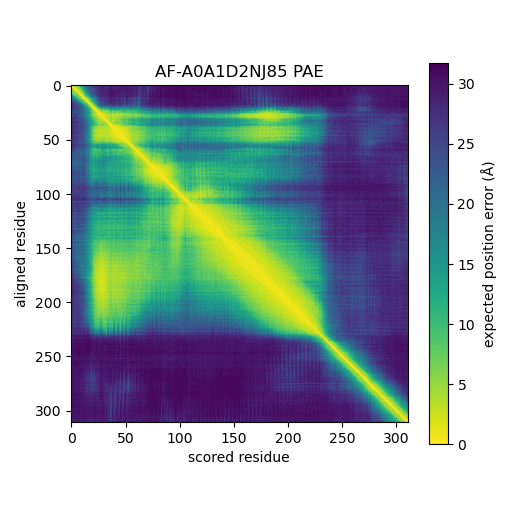72 1.00 98.50 165 ALA A N 1
ATOM 1319 C CA . ALA A 1 165 ? 8.586 3.349 5.334 1.00 98.50 165 ALA A CA 1
ATOM 1320 C C . ALA A 1 165 ? 9.553 2.329 4.710 1.00 98.50 165 ALA A C 1
ATOM 1322 O O . ALA A 1 165 ? 10.173 2.613 3.684 1.00 98.50 165 ALA A O 1
ATOM 1323 N N . ASP A 1 166 ? 9.623 1.120 5.272 1.00 98.44 166 ASP A N 1
ATOM 1324 C CA . ASP A 1 166 ? 10.445 0.029 4.748 1.00 98.44 166 ASP A CA 1
ATOM 1325 C C . ASP A 1 166 ? 9.996 -0.401 3.344 1.00 98.44 166 ASP A C 1
ATOM 1327 O O . ASP A 1 166 ? 10.839 -0.593 2.466 1.00 98.44 166 ASP A O 1
ATOM 1331 N N . LEU A 1 167 ? 8.684 -0.502 3.101 1.00 98.50 167 LEU A N 1
ATOM 1332 C CA . LEU A 1 167 ? 8.130 -0.801 1.777 1.00 98.50 167 LEU A CA 1
ATOM 1333 C C . LEU A 1 167 ? 8.433 0.309 0.769 1.00 98.50 167 LEU A C 1
ATOM 1335 O O . LEU A 1 167 ? 8.868 0.021 -0.343 1.00 98.50 167 LEU A O 1
ATOM 1339 N N . LYS A 1 168 ? 8.276 1.582 1.153 1.00 98.44 168 LYS A N 1
ATOM 1340 C CA . LYS A 1 168 ? 8.633 2.719 0.290 1.00 98.44 168 LYS A CA 1
ATOM 1341 C C . LYS A 1 168 ? 10.110 2.693 -0.096 1.00 98.44 168 LYS A C 1
ATOM 1343 O O . LYS A 1 168 ? 10.423 2.887 -1.267 1.00 98.44 168 LYS A O 1
ATOM 1348 N N . ARG A 1 169 ? 11.002 2.386 0.851 1.00 98.44 169 ARG A N 1
ATOM 1349 C CA . ARG A 1 169 ? 12.439 2.229 0.581 1.00 98.44 169 ARG A CA 1
ATOM 1350 C C . ARG A 1 169 ? 12.708 1.091 -0.406 1.00 98.44 169 ARG A C 1
ATOM 1352 O O . ARG A 1 169 ? 13.498 1.266 -1.324 1.00 98.44 169 ARG A O 1
ATOM 1359 N N . GLN A 1 170 ? 12.047 -0.056 -0.247 1.00 98.38 170 GLN A N 1
ATOM 1360 C CA . GLN A 1 170 ? 12.190 -1.187 -1.174 1.00 98.38 170 GLN A CA 1
ATOM 1361 C C . GLN A 1 170 ? 11.697 -0.847 -2.585 1.00 98.38 170 GLN A C 1
ATOM 1363 O O . GLN A 1 170 ? 12.371 -1.165 -3.559 1.00 98.38 170 GLN A O 1
ATOM 1368 N N . ILE A 1 171 ? 10.555 -0.161 -2.700 1.00 98.19 171 ILE A N 1
ATOM 1369 C CA . ILE A 1 171 ? 10.028 0.313 -3.987 1.00 98.19 171 ILE A CA 1
ATOM 1370 C C . ILE A 1 171 ? 11.023 1.272 -4.649 1.00 98.19 171 ILE A C 1
ATOM 1372 O O . ILE A 1 171 ? 11.311 1.132 -5.835 1.00 98.19 171 ILE A O 1
ATOM 1376 N N . GLN A 1 172 ? 11.568 2.225 -3.890 1.00 98.06 172 GLN A N 1
ATOM 1377 C CA . GLN A 1 172 ? 12.559 3.175 -4.399 1.00 98.06 172 GLN A CA 1
ATOM 1378 C C . GLN A 1 172 ? 13.833 2.480 -4.877 1.00 98.06 172 GLN A C 1
ATOM 1380 O O . GLN A 1 172 ? 14.314 2.810 -5.954 1.00 98.06 172 GLN A O 1
ATOM 1385 N N . GLU A 1 173 ? 14.337 1.501 -4.128 1.00 98.12 173 GLU A N 1
ATOM 1386 C CA . GLU A 1 173 ? 15.511 0.715 -4.517 1.00 98.12 173 GLU A CA 1
ATOM 1387 C C . GLU A 1 173 ? 15.272 -0.034 -5.836 1.00 98.12 173 GLU A C 1
ATOM 1389 O O . GLU A 1 173 ? 16.073 0.064 -6.760 1.00 98.12 173 GLU A O 1
ATOM 1394 N N . ILE A 1 174 ? 14.128 -0.715 -5.969 1.00 97.50 174 ILE A N 1
ATOM 1395 C CA . ILE A 1 174 ? 13.757 -1.411 -7.210 1.00 97.50 174 ILE A CA 1
ATOM 1396 C C . ILE A 1 174 ? 13.647 -0.423 -8.375 1.00 97.50 174 ILE A C 1
ATOM 1398 O O . ILE A 1 174 ? 14.159 -0.687 -9.461 1.00 97.50 174 ILE A O 1
ATOM 1402 N N . ASN A 1 175 ? 12.994 0.720 -8.168 1.00 96.75 175 ASN A N 1
ATOM 1403 C CA . ASN A 1 175 ? 12.855 1.742 -9.202 1.00 96.75 175 ASN A CA 1
ATOM 1404 C C . ASN A 1 175 ? 14.211 2.336 -9.598 1.00 96.75 175 ASN A C 1
ATOM 1406 O O . ASN A 1 175 ? 14.446 2.576 -10.779 1.00 96.75 175 ASN A O 1
ATOM 1410 N N . TRP A 1 176 ? 15.115 2.532 -8.638 1.00 97.25 176 TRP A N 1
ATOM 1411 C CA . TRP A 1 176 ? 16.472 2.998 -8.900 1.00 97.25 176 TRP A CA 1
ATOM 1412 C C . TRP A 1 176 ? 17.264 1.982 -9.730 1.00 97.25 176 TRP A C 1
ATOM 1414 O O . TRP A 1 176 ? 17.839 2.350 -10.754 1.00 97.25 176 TRP A O 1
ATOM 1424 N N . GLN A 1 177 ? 17.213 0.699 -9.362 1.00 96.56 177 GLN A N 1
ATOM 1425 C CA . GLN A 1 177 ? 17.847 -0.384 -10.121 1.00 96.56 177 GLN A CA 1
ATOM 1426 C C . GLN A 1 177 ? 17.288 -0.489 -11.545 1.00 96.56 177 GLN A C 1
ATOM 1428 O O . GLN A 1 177 ? 18.057 -0.569 -12.503 1.00 96.56 177 GLN A O 1
ATOM 1433 N N . ARG A 1 178 ? 15.957 -0.427 -11.703 1.00 94.94 178 ARG A N 1
ATOM 1434 C CA . ARG A 1 178 ? 15.302 -0.414 -13.021 1.00 94.94 178 ARG A CA 1
ATOM 1435 C C . ARG A 1 178 ? 15.758 0.774 -13.848 1.00 94.94 178 ARG A C 1
ATOM 1437 O O . ARG A 1 178 ? 16.186 0.577 -14.977 1.00 94.94 178 ARG A O 1
ATOM 1444 N N . LYS A 1 179 ? 15.719 1.983 -13.284 1.00 95.56 179 LYS A N 1
ATOM 1445 C CA . LYS A 1 179 ? 16.150 3.196 -13.980 1.00 95.56 179 LYS A CA 1
ATOM 1446 C C . LYS A 1 179 ? 17.601 3.080 -14.434 1.00 95.56 179 LYS A C 1
ATOM 1448 O O . LYS A 1 179 ? 17.871 3.316 -15.600 1.00 95.56 179 LYS A O 1
ATOM 1453 N N . SER A 1 180 ? 18.513 2.653 -13.559 1.00 96.44 180 SER A N 1
ATOM 1454 C CA . SER A 1 180 ? 19.924 2.478 -13.919 1.00 96.44 180 SER A CA 1
ATOM 1455 C C . SER A 1 180 ? 20.118 1.444 -15.031 1.00 96.44 180 SER A C 1
ATOM 1457 O O . SER A 1 180 ? 20.816 1.727 -16.001 1.00 96.44 180 SER A O 1
ATOM 1459 N N . SER A 1 181 ? 19.475 0.276 -14.927 1.00 94.12 181 SER A N 1
ATOM 1460 C CA . SER A 1 181 ? 19.561 -0.765 -15.958 1.00 94.12 181 SER A CA 1
ATOM 1461 C C . SER A 1 181 ? 19.017 -0.282 -17.298 1.00 94.12 181 SER A C 1
ATOM 1463 O O . SER A 1 181 ? 19.640 -0.527 -18.327 1.00 94.12 181 SER A O 1
ATOM 1465 N N . GLN A 1 182 ? 17.874 0.408 -17.285 1.00 94.50 182 GLN A N 1
ATOM 1466 C CA . GLN A 1 182 ? 17.268 0.949 -18.493 1.00 94.50 182 GLN A CA 1
ATOM 1467 C C . GLN A 1 182 ? 18.165 2.025 -19.089 1.00 94.50 182 GLN A C 1
ATOM 1469 O O . GLN A 1 182 ? 18.583 1.852 -20.221 1.00 94.50 182 GLN A O 1
ATOM 1474 N N . THR A 1 183 ? 18.564 3.059 -18.340 1.00 94.19 183 THR A N 1
ATOM 1475 C CA . THR A 1 183 ? 19.438 4.133 -18.849 1.00 94.19 183 THR A CA 1
ATOM 1476 C C . THR A 1 183 ? 20.715 3.588 -19.496 1.00 94.19 183 THR A C 1
ATOM 1478 O O . THR A 1 183 ? 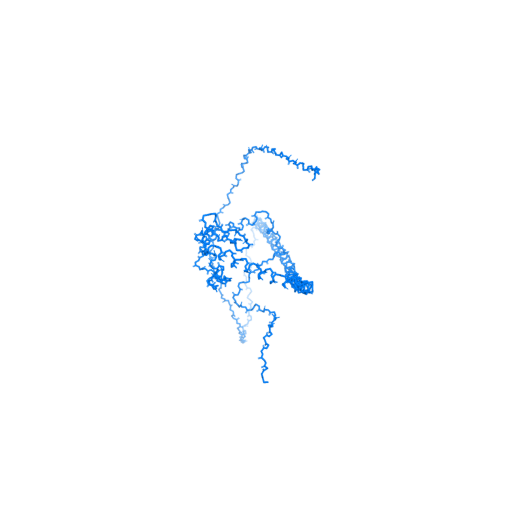21.047 4.009 -20.600 1.00 94.19 183 THR A O 1
ATOM 1481 N N . ASN A 1 184 ? 21.366 2.591 -18.886 1.00 94.38 184 ASN A N 1
ATOM 1482 C CA . ASN A 1 184 ? 22.540 1.938 -19.476 1.00 94.38 184 ASN A CA 1
ATOM 1483 C C . ASN A 1 184 ? 22.215 1.227 -20.804 1.00 94.38 184 ASN A C 1
ATOM 1485 O O . ASN A 1 184 ? 22.981 1.325 -21.761 1.00 94.38 184 ASN A O 1
ATOM 1489 N N . ALA A 1 185 ? 21.089 0.511 -20.882 1.00 93.31 185 ALA A N 1
ATOM 1490 C CA . ALA A 1 185 ? 20.637 -0.120 -22.123 1.00 93.31 185 ALA A CA 1
ATOM 1491 C C . ALA A 1 185 ? 20.273 0.925 -23.194 1.00 93.31 185 ALA A C 1
ATOM 1493 O O . ALA A 1 185 ? 20.639 0.766 -24.353 1.00 93.31 185 ALA A O 1
ATOM 1494 N N . GLY A 1 186 ? 19.635 2.034 -22.811 1.00 93.31 186 GLY A N 1
ATOM 1495 C CA . GLY A 1 186 ? 19.309 3.138 -23.716 1.00 93.31 186 GLY A CA 1
ATOM 1496 C C . GLY A 1 186 ? 20.538 3.824 -24.302 1.00 93.31 186 GLY A C 1
ATOM 1497 O O . GLY A 1 186 ? 20.534 4.185 -25.475 1.00 93.31 186 GLY A O 1
ATOM 1498 N N . GLU A 1 187 ? 21.617 3.971 -23.530 1.00 95.38 187 GLU A N 1
ATOM 1499 C CA . GLU A 1 187 ? 22.900 4.443 -24.064 1.00 95.38 187 GLU A CA 1
ATOM 1500 C C . GLU A 1 187 ? 23.445 3.491 -25.136 1.00 95.38 187 GLU A C 1
ATOM 1502 O O . GLU A 1 187 ? 23.883 3.943 -26.195 1.00 95.38 187 GLU A O 1
ATOM 1507 N N . GLN A 1 188 ? 23.361 2.176 -24.911 1.00 95.38 188 GLN A N 1
ATOM 1508 C CA . GLN A 1 188 ? 23.760 1.181 -25.910 1.00 95.38 188 GLN A CA 1
ATOM 1509 C C . GLN A 1 188 ? 22.874 1.229 -27.159 1.00 95.38 188 GLN A C 1
ATOM 1511 O O . GLN A 1 188 ? 23.405 1.175 -28.267 1.00 95.38 188 GLN A O 1
ATOM 1516 N N . LEU A 1 189 ? 21.556 1.385 -27.004 1.00 94.62 189 LEU A N 1
ATOM 1517 C CA . LEU A 1 189 ? 20.625 1.532 -28.126 1.00 94.62 189 LEU A CA 1
ATOM 1518 C C . LEU A 1 189 ? 20.972 2.754 -28.982 1.00 94.62 189 LEU A C 1
ATOM 1520 O O . LEU A 1 189 ? 21.103 2.618 -30.194 1.00 94.62 189 LEU A O 1
ATOM 1524 N N . LYS A 1 190 ? 21.244 3.908 -28.363 1.00 94.56 190 LYS A N 1
ATOM 1525 C CA . LYS A 1 190 ? 21.664 5.127 -29.078 1.00 94.56 190 LYS A CA 1
ATOM 1526 C C . LYS A 1 190 ? 22.983 4.948 -29.831 1.00 94.56 190 LYS A C 1
ATOM 1528 O O . LYS A 1 190 ? 23.143 5.455 -30.940 1.00 94.56 190 LYS A O 1
ATOM 1533 N N . LEU A 1 191 ? 23.944 4.233 -29.242 1.00 96.81 191 LEU A N 1
ATOM 1534 C CA . LEU A 1 191 ? 25.212 3.923 -29.909 1.00 96.81 191 LEU A CA 1
ATOM 1535 C C . LEU A 1 191 ? 25.005 3.003 -31.117 1.00 96.81 191 LEU A C 1
ATOM 1537 O O . LEU A 1 191 ? 25.585 3.244 -32.177 1.00 96.81 191 LEU A O 1
ATOM 1541 N N . LEU A 1 192 ? 24.178 1.967 -30.966 1.00 97.25 192 LEU A N 1
ATOM 1542 C CA . LEU A 1 192 ? 23.844 1.040 -32.045 1.00 97.25 192 LEU A CA 1
ATOM 1543 C C . LEU A 1 192 ? 23.082 1.742 -33.170 1.00 97.25 192 LEU A C 1
ATOM 1545 O O . LEU A 1 192 ? 23.416 1.539 -34.333 1.00 97.25 192 LEU A O 1
ATOM 1549 N N . GLU A 1 193 ? 22.127 2.606 -32.836 1.00 96.81 193 GLU A N 1
ATOM 1550 C CA . GLU A 1 193 ? 21.381 3.421 -33.793 1.00 96.81 193 GLU A CA 1
ATOM 1551 C C . GLU A 1 193 ? 22.313 4.350 -34.578 1.00 96.81 193 GLU A C 1
ATOM 1553 O O . GLU A 1 193 ? 22.317 4.328 -35.806 1.00 96.81 193 GLU A O 1
ATOM 1558 N N . SER A 1 194 ? 23.183 5.098 -33.893 1.00 97.19 194 SER A N 1
ATOM 1559 C CA . SER A 1 194 ? 24.172 5.967 -34.544 1.00 97.19 194 SER A CA 1
ATOM 1560 C C . SER A 1 194 ? 25.120 5.183 -35.460 1.00 97.19 194 SER A C 1
ATOM 1562 O O . SER A 1 194 ? 25.364 5.581 -36.603 1.00 97.19 194 SER A O 1
ATOM 1564 N N . SER A 1 195 ? 25.608 4.021 -35.008 1.00 97.62 195 SER A N 1
ATOM 1565 C CA . SER A 1 195 ? 26.427 3.138 -35.844 1.00 97.62 195 SER A CA 1
ATOM 1566 C C . SER A 1 195 ? 25.652 2.621 -37.053 1.00 97.62 195 SER A C 1
ATOM 1568 O O . SER A 1 195 ? 26.223 2.511 -38.136 1.00 97.62 195 SER A O 1
ATOM 1570 N N . TRP A 1 196 ? 24.374 2.286 -36.886 1.00 98.06 196 TRP A N 1
ATOM 1571 C CA . TRP A 1 196 ? 23.524 1.807 -37.967 1.00 98.06 196 TRP A CA 1
ATOM 1572 C C . TRP A 1 196 ? 23.296 2.905 -39.009 1.00 98.06 196 TRP A C 1
ATOM 1574 O O . TRP A 1 196 ? 23.590 2.684 -40.183 1.00 98.06 196 TRP A O 1
ATOM 1584 N N . VAL A 1 197 ? 22.903 4.114 -38.590 1.00 97.88 197 VAL A N 1
ATOM 1585 C CA . VAL A 1 197 ? 22.752 5.277 -39.482 1.00 97.88 197 VAL A CA 1
ATOM 1586 C C . VAL A 1 197 ? 24.061 5.571 -40.217 1.00 97.88 197 VAL A C 1
ATOM 1588 O O . VAL A 1 197 ? 24.054 5.802 -41.428 1.00 97.88 197 VAL A O 1
ATOM 1591 N N . GLY A 1 198 ? 25.199 5.514 -39.518 1.00 97.56 198 GLY A N 1
ATOM 1592 C CA . GLY A 1 198 ? 26.520 5.702 -40.118 1.00 97.56 198 GLY A CA 1
ATOM 1593 C C . GLY A 1 198 ? 26.863 4.643 -41.171 1.00 97.56 198 GLY A C 1
ATOM 1594 O O . GLY A 1 198 ? 27.357 4.985 -42.245 1.00 97.56 198 GLY A O 1
ATOM 1595 N N . LEU A 1 199 ? 26.575 3.366 -40.902 1.00 97.81 199 LEU A N 1
ATOM 1596 C CA . LEU A 1 199 ? 26.797 2.268 -41.851 1.00 97.81 199 LEU A CA 1
ATOM 1597 C C . LEU A 1 199 ? 25.894 2.386 -43.083 1.00 97.81 199 LEU A C 1
ATOM 1599 O O . LEU A 1 199 ? 26.384 2.250 -44.203 1.00 97.81 199 LEU A O 1
ATOM 1603 N N . VAL A 1 200 ? 24.607 2.683 -42.891 1.00 97.75 200 VAL A N 1
ATOM 1604 C CA . VAL A 1 200 ? 23.650 2.888 -43.990 1.00 97.75 200 VAL A CA 1
ATOM 1605 C C . VAL A 1 200 ? 24.067 4.080 -44.851 1.00 97.75 200 VAL A C 1
ATOM 1607 O O . VAL A 1 200 ? 24.135 3.958 -46.072 1.00 97.75 200 VAL A O 1
ATOM 1610 N N . SER A 1 201 ? 24.438 5.202 -44.229 1.00 97.50 201 SER A N 1
ATOM 1611 C CA . SER A 1 201 ? 24.905 6.399 -44.943 1.00 97.50 201 SER A CA 1
ATOM 1612 C C . SER A 1 201 ? 26.176 6.121 -45.742 1.00 97.50 201 SER A C 1
ATOM 1614 O O . SER A 1 201 ? 26.278 6.505 -46.904 1.00 97.50 201 SER A O 1
ATOM 1616 N N . LYS A 1 202 ? 27.131 5.389 -45.156 1.00 97.69 202 LYS A N 1
ATOM 1617 C CA . LYS A 1 202 ? 28.367 5.005 -45.840 1.00 97.69 202 LYS A CA 1
ATOM 1618 C C . LYS A 1 202 ? 28.108 4.063 -47.017 1.00 97.69 202 LYS A C 1
ATOM 1620 O O . LYS A 1 202 ? 28.716 4.242 -48.068 1.00 97.69 202 LYS A O 1
ATOM 1625 N N . ASN A 1 203 ? 27.219 3.082 -46.864 1.00 97.44 203 ASN A N 1
ATOM 1626 C CA . ASN A 1 203 ? 26.824 2.209 -47.971 1.00 97.44 203 ASN A CA 1
ATOM 1627 C C . ASN A 1 203 ? 26.197 3.022 -49.107 1.00 97.44 203 ASN A C 1
ATOM 1629 O O . ASN A 1 203 ? 26.602 2.871 -50.255 1.00 97.44 203 ASN A O 1
ATOM 1633 N N . TYR A 1 204 ? 25.307 3.958 -48.776 1.00 97.50 204 TYR A N 1
ATOM 1634 C CA . TYR A 1 204 ? 24.709 4.861 -49.755 1.00 97.50 204 TYR A CA 1
ATOM 1635 C C . TYR A 1 204 ? 25.751 5.738 -50.474 1.00 97.50 204 TYR A C 1
ATOM 1637 O O . TYR A 1 204 ? 25.702 5.910 -51.692 1.00 97.50 204 TYR A O 1
ATOM 1645 N N . GLU A 1 205 ? 26.740 6.275 -49.753 1.00 97.44 205 GLU A N 1
ATOM 1646 C CA . GLU A 1 205 ? 27.840 7.040 -50.354 1.00 97.44 205 GLU A CA 1
ATOM 1647 C C . GLU A 1 205 ? 28.684 6.199 -51.320 1.00 97.44 205 GLU A C 1
ATOM 1649 O O . GLU A 1 205 ? 29.066 6.696 -52.385 1.00 97.44 205 GLU A O 1
ATOM 1654 N N . ILE A 1 206 ? 28.954 4.938 -50.966 1.00 97.06 206 ILE A N 1
ATOM 1655 C CA . ILE A 1 206 ? 29.684 3.990 -51.815 1.00 97.06 206 ILE A CA 1
ATOM 1656 C C . ILE A 1 206 ? 28.873 3.677 -53.072 1.00 97.06 206 ILE A C 1
ATOM 1658 O O . ILE A 1 206 ? 29.412 3.805 -54.168 1.00 97.06 206 ILE A O 1
ATOM 1662 N N . GLU A 1 207 ? 27.588 3.340 -52.942 1.00 96.56 207 GLU A N 1
ATOM 1663 C CA . GLU A 1 207 ? 26.707 3.070 -54.086 1.00 96.56 207 GLU A CA 1
ATOM 1664 C C . GLU A 1 207 ? 26.644 4.268 -55.038 1.00 96.56 207 GLU A C 1
ATOM 1666 O O . GLU A 1 207 ? 26.824 4.122 -56.248 1.00 96.56 207 GLU A O 1
ATOM 1671 N N . ARG A 1 208 ? 26.503 5.485 -54.500 1.00 97.19 208 ARG A N 1
ATOM 1672 C CA . ARG A 1 208 ? 26.527 6.712 -55.303 1.00 97.19 208 ARG A CA 1
ATOM 1673 C C . ARG A 1 208 ? 27.863 6.907 -56.027 1.00 97.19 208 ARG A C 1
ATOM 1675 O O . ARG A 1 208 ? 27.876 7.344 -57.179 1.00 97.19 208 ARG A O 1
ATOM 1682 N N . ALA A 1 209 ? 28.987 6.617 -55.370 1.00 96.81 209 ALA A N 1
ATOM 1683 C CA . ALA A 1 209 ? 30.310 6.711 -55.982 1.00 96.81 209 ALA A CA 1
ATOM 1684 C C . ALA A 1 209 ? 30.512 5.651 -57.078 1.00 96.81 209 ALA A C 1
ATOM 1686 O O . ALA A 1 209 ? 31.045 5.984 -58.137 1.00 96.81 209 ALA A O 1
ATOM 1687 N N . CYS A 1 210 ? 30.048 4.417 -56.862 1.00 96.00 210 CYS A N 1
ATOM 1688 C CA . CYS A 1 210 ? 30.042 3.351 -57.863 1.00 96.00 210 CYS A CA 1
ATOM 1689 C C . CYS A 1 210 ? 29.240 3.763 -59.098 1.00 96.00 210 CYS A C 1
ATOM 1691 O O . CYS A 1 210 ? 29.799 3.759 -60.190 1.00 96.00 210 CYS A O 1
ATOM 1693 N N . LEU A 1 211 ? 28.006 4.250 -58.927 1.00 96.38 211 LEU A N 1
ATOM 1694 C CA . LEU A 1 211 ? 27.178 4.743 -60.035 1.00 96.38 211 LEU A CA 1
ATOM 1695 C C . LEU A 1 211 ? 27.859 5.878 -60.813 1.00 96.38 211 LEU A C 1
ATOM 1697 O O . LEU A 1 211 ? 27.837 5.909 -62.044 1.00 96.38 211 LEU A O 1
ATOM 1701 N N . HIS A 1 212 ? 28.505 6.815 -60.111 1.00 96.06 212 HIS A N 1
ATOM 1702 C CA . HIS A 1 212 ? 29.248 7.892 -60.764 1.00 96.06 212 HIS A CA 1
ATOM 1703 C C . HIS A 1 212 ? 30.455 7.371 -61.560 1.00 96.06 212 HIS A C 1
ATOM 1705 O O . HIS A 1 212 ? 30.724 7.851 -62.664 1.00 96.06 212 HIS A O 1
ATOM 1711 N N . LEU A 1 213 ? 31.191 6.397 -61.018 1.00 95.88 213 LEU A N 1
ATOM 1712 C CA . LEU A 1 213 ? 32.325 5.774 -61.700 1.00 95.88 213 LEU A CA 1
ATOM 1713 C C . LEU A 1 213 ? 31.874 4.951 -62.907 1.00 95.88 213 LEU A C 1
ATOM 1715 O O . LEU A 1 213 ? 32.480 5.079 -63.967 1.00 95.88 213 LEU A O 1
ATOM 1719 N N . GLU A 1 214 ? 30.798 4.178 -62.786 1.00 94.88 214 GLU A N 1
ATOM 1720 C CA . GLU A 1 214 ? 30.191 3.421 -63.884 1.00 94.88 214 GLU A CA 1
ATOM 1721 C C . GLU A 1 214 ? 29.759 4.346 -65.026 1.00 94.88 214 GLU A C 1
ATOM 1723 O O . GLU A 1 214 ? 30.102 4.093 -66.181 1.00 94.88 214 GLU A O 1
ATOM 1728 N N . ALA A 1 215 ? 29.115 5.478 -64.718 1.00 93.75 215 ALA A N 1
ATOM 1729 C CA . ALA A 1 215 ? 28.749 6.478 -65.721 1.00 93.75 215 ALA A CA 1
ATOM 1730 C C . ALA A 1 215 ? 29.976 7.056 -66.454 1.00 93.75 215 ALA A C 1
ATOM 1732 O O . ALA A 1 215 ? 29.962 7.202 -67.677 1.00 93.75 215 ALA A O 1
ATOM 1733 N N . ARG A 1 216 ? 31.069 7.343 -65.731 1.00 93.75 216 ARG A N 1
ATOM 1734 C CA . ARG A 1 216 ? 32.326 7.831 -66.333 1.00 93.75 216 ARG A CA 1
ATOM 1735 C C . ARG A 1 216 ? 33.046 6.764 -67.152 1.00 93.75 216 ARG A C 1
ATOM 1737 O O . ARG A 1 216 ? 33.661 7.098 -68.164 1.00 93.75 216 ARG A O 1
ATOM 1744 N N . ILE A 1 217 ? 33.003 5.501 -66.724 1.00 93.44 217 ILE A N 1
ATOM 1745 C CA . ILE A 1 217 ? 33.547 4.374 -67.491 1.00 93.44 217 ILE A CA 1
ATOM 1746 C C . ILE A 1 217 ? 32.768 4.240 -68.799 1.00 93.44 217 ILE A C 1
ATOM 1748 O O . ILE A 1 217 ? 33.393 4.242 -69.856 1.00 93.44 217 ILE A O 1
ATOM 1752 N N . ALA A 1 218 ? 31.433 4.248 -68.749 1.00 92.25 218 ALA A N 1
ATOM 1753 C CA . ALA A 1 218 ? 30.585 4.194 -69.938 1.00 92.25 218 ALA A CA 1
ATOM 1754 C C . ALA A 1 218 ? 30.857 5.361 -70.908 1.00 92.25 218 ALA A C 1
ATOM 1756 O O . ALA A 1 218 ? 30.962 5.153 -72.117 1.00 92.25 218 ALA A O 1
ATOM 1757 N N . GLU A 1 219 ? 31.046 6.585 -70.399 1.00 92.00 219 GLU A N 1
ATOM 1758 C CA . GLU A 1 219 ? 31.430 7.748 -71.212 1.00 92.00 219 GLU A CA 1
ATOM 1759 C C . GLU A 1 219 ? 32.788 7.538 -71.905 1.00 92.00 219 GLU A C 1
ATOM 1761 O O . GLU A 1 219 ? 32.920 7.757 -73.112 1.00 92.00 219 GLU A O 1
ATOM 1766 N N . LYS A 1 220 ? 33.799 7.060 -71.171 1.00 90.19 220 LYS A N 1
ATOM 1767 C CA . LYS A 1 220 ? 3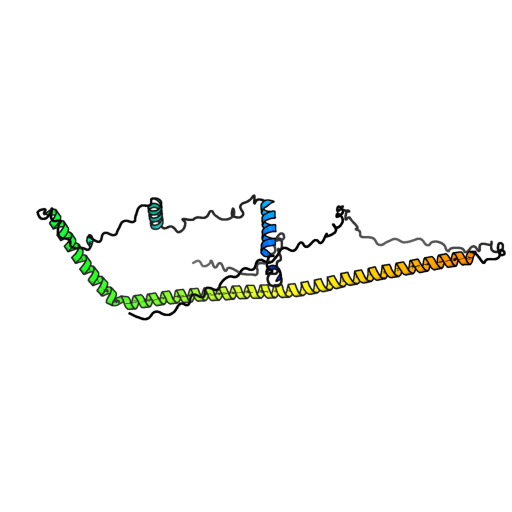5.140 6.801 -71.720 1.00 90.19 220 LYS A CA 1
ATOM 1768 C C . LYS A 1 220 ? 35.162 5.638 -72.705 1.00 90.19 220 LYS A C 1
ATOM 1770 O O . LYS A 1 220 ? 35.903 5.690 -73.686 1.00 90.19 220 LYS A O 1
ATOM 1775 N N . GLU A 1 221 ? 34.372 4.597 -72.475 1.00 90.81 221 GLU A N 1
ATOM 1776 C CA . GLU A 1 221 ? 34.192 3.497 -73.421 1.00 90.81 221 GLU A CA 1
ATOM 1777 C C . GLU A 1 221 ? 33.513 3.980 -74.705 1.00 90.81 221 GLU A C 1
ATOM 1779 O O . GLU A 1 221 ? 33.980 3.652 -75.796 1.00 90.81 221 GLU A O 1
ATOM 1784 N N . ALA A 1 222 ? 32.499 4.844 -74.602 1.00 85.56 222 ALA A N 1
ATOM 1785 C CA . ALA A 1 222 ? 31.870 5.475 -75.759 1.00 85.56 222 ALA A CA 1
ATOM 1786 C C . ALA A 1 222 ? 32.847 6.380 -76.535 1.00 85.56 222 ALA A C 1
ATOM 1788 O O . ALA A 1 222 ? 32.881 6.335 -77.765 1.00 85.56 222 ALA A O 1
ATOM 1789 N N . GLU A 1 223 ? 33.682 7.172 -75.852 1.00 85.94 223 GLU A N 1
ATOM 1790 C CA . GLU A 1 223 ? 34.747 7.963 -76.487 1.00 85.94 223 GLU A CA 1
ATOM 1791 C C . GLU A 1 223 ? 35.781 7.080 -77.193 1.00 85.94 223 GLU A C 1
ATOM 1793 O O . GLU A 1 223 ? 36.154 7.369 -78.328 1.00 85.94 223 GLU A O 1
ATOM 1798 N N . ARG A 1 224 ? 36.230 5.988 -76.560 1.00 82.81 224 ARG A N 1
ATOM 1799 C CA . ARG A 1 224 ? 37.154 5.025 -77.180 1.00 82.81 224 ARG A CA 1
ATOM 1800 C C . ARG A 1 224 ? 36.533 4.352 -78.396 1.00 82.81 224 ARG A C 1
ATOM 1802 O O . ARG A 1 224 ? 37.213 4.226 -79.407 1.00 82.81 224 ARG A O 1
ATOM 1809 N N . ALA A 1 225 ? 35.260 3.969 -78.331 1.00 79.94 225 ALA A N 1
ATOM 1810 C CA . ALA A 1 225 ? 34.537 3.416 -79.472 1.00 79.94 225 ALA A CA 1
ATOM 1811 C C . ALA A 1 225 ? 34.423 4.436 -80.621 1.00 79.94 225 ALA A C 1
ATOM 1813 O O . ALA A 1 225 ? 34.652 4.084 -81.776 1.00 79.94 225 ALA A O 1
ATOM 1814 N N . ARG A 1 226 ? 34.158 5.717 -80.319 1.00 76.81 226 ARG A N 1
ATOM 1815 C CA . ARG A 1 226 ? 34.157 6.809 -81.313 1.00 76.81 226 ARG A CA 1
ATOM 1816 C C . ARG A 1 226 ? 35.543 7.063 -81.907 1.00 76.81 226 ARG A C 1
ATOM 1818 O O . ARG A 1 226 ? 35.659 7.221 -83.116 1.00 76.81 226 ARG A O 1
ATOM 1825 N N . ALA A 1 227 ? 36.590 7.077 -81.084 1.00 76.06 227 ALA A N 1
ATOM 1826 C CA . ALA A 1 227 ? 37.968 7.246 -81.538 1.00 76.06 227 ALA A CA 1
ATOM 1827 C C . ALA A 1 227 ? 38.437 6.056 -82.390 1.00 76.06 227 ALA A C 1
ATOM 1829 O O . ALA A 1 227 ? 39.088 6.259 -83.410 1.00 76.06 227 ALA A O 1
ATOM 1830 N N . ALA A 1 228 ? 38.058 4.828 -82.024 1.00 73.50 228 ALA A N 1
ATOM 1831 C CA . ALA A 1 228 ? 38.291 3.637 -82.834 1.00 73.50 228 ALA A CA 1
ATOM 1832 C C . ALA A 1 228 ? 37.543 3.710 -84.176 1.00 73.50 228 ALA A C 1
ATOM 1834 O O . ALA A 1 228 ? 38.122 3.373 -85.201 1.00 73.50 228 ALA A O 1
ATOM 1835 N N . ALA A 1 229 ? 36.307 4.221 -84.202 1.00 66.31 229 ALA A N 1
ATOM 1836 C CA . ALA A 1 229 ? 35.573 4.459 -85.446 1.00 66.31 229 ALA A CA 1
ATOM 1837 C C . ALA A 1 229 ? 36.215 5.559 -86.322 1.00 66.31 229 ALA A C 1
ATOM 1839 O O . ALA A 1 229 ? 36.268 5.405 -87.536 1.00 66.31 229 ALA A O 1
ATOM 1840 N N . MET A 1 230 ? 36.764 6.628 -85.727 1.00 62.03 230 MET A N 1
ATOM 1841 C CA . MET A 1 230 ? 37.514 7.674 -86.449 1.00 62.03 230 MET A CA 1
ATOM 1842 C C . MET A 1 230 ? 38.884 7.202 -86.961 1.00 62.03 230 MET A C 1
ATOM 1844 O O . MET A 1 230 ? 39.338 7.663 -88.003 1.00 62.03 230 MET A O 1
ATOM 1848 N N . ALA A 1 231 ? 39.547 6.280 -86.259 1.00 57.38 231 ALA A N 1
ATOM 1849 C CA . ALA A 1 231 ? 40.820 5.703 -86.693 1.00 57.38 231 ALA A CA 1
ATOM 1850 C C . ALA A 1 231 ? 40.671 4.745 -87.891 1.00 57.38 231 ALA A C 1
ATOM 1852 O O . ALA A 1 231 ? 41.641 4.518 -88.609 1.00 57.38 231 ALA A O 1
ATOM 1853 N N . VAL A 1 232 ? 39.468 4.215 -88.136 1.00 54.28 232 VAL A N 1
ATOM 1854 C CA . VAL A 1 232 ? 39.162 3.366 -89.302 1.00 54.28 232 VAL A CA 1
ATOM 1855 C C . VAL A 1 232 ? 38.959 4.189 -90.589 1.00 54.28 232 VAL A C 1
ATOM 1857 O O . VAL A 1 232 ? 39.073 3.637 -91.678 1.00 54.28 232 VAL A O 1
ATOM 1860 N N . ASP A 1 233 ? 38.748 5.510 -90.499 1.00 48.91 233 ASP A N 1
ATOM 1861 C CA . ASP A 1 233 ? 38.494 6.384 -91.664 1.00 48.91 233 ASP A CA 1
ATOM 1862 C C . ASP A 1 233 ? 39.778 6.998 -92.279 1.00 48.91 233 ASP A C 1
ATOM 1864 O O . ASP A 1 233 ? 39.756 7.582 -93.363 1.00 48.91 233 ASP A O 1
ATOM 1868 N N . HIS A 1 234 ? 40.938 6.829 -91.630 1.00 47.19 234 HIS A N 1
ATOM 1869 C CA . HIS A 1 234 ? 42.244 7.271 -92.141 1.00 47.19 234 HIS A CA 1
ATOM 1870 C C . HIS A 1 234 ? 43.304 6.162 -92.057 1.00 47.19 234 HIS A C 1
ATOM 1872 O O . HIS A 1 234 ? 44.328 6.278 -91.387 1.00 47.19 234 HIS A O 1
ATOM 1878 N N . THR A 1 235 ? 43.088 5.090 -92.816 1.00 42.78 235 THR A N 1
ATOM 1879 C CA . THR A 1 235 ? 44.148 4.145 -93.196 1.00 42.78 235 THR A CA 1
ATOM 1880 C C . THR A 1 235 ? 44.212 4.024 -94.719 1.00 42.78 235 THR A C 1
ATOM 1882 O O . THR A 1 235 ? 43.278 3.484 -95.316 1.00 42.78 235 THR A O 1
ATOM 1885 N N . PRO A 1 236 ? 45.283 4.506 -95.378 1.00 40.06 236 PRO A N 1
ATOM 1886 C CA . PRO A 1 236 ? 45.580 4.138 -96.756 1.00 40.06 236 PRO A CA 1
ATOM 1887 C C . PRO A 1 236 ? 45.828 2.627 -96.858 1.00 40.06 236 PRO A C 1
ATOM 1889 O O . PRO A 1 236 ? 46.574 2.058 -96.062 1.00 40.06 236 PRO A O 1
ATOM 1892 N N . LEU A 1 237 ? 45.185 1.991 -97.840 1.00 45.81 237 LEU A N 1
ATOM 1893 C CA . LEU A 1 237 ? 45.457 0.621 -98.274 1.00 45.81 237 LEU A CA 1
ATOM 1894 C C . LEU A 1 237 ? 46.933 0.489 -98.682 1.00 45.81 237 LEU A C 1
ATOM 1896 O O . LEU A 1 237 ? 47.277 0.944 -99.764 1.00 45.81 237 LEU A O 1
ATOM 1900 N N . GLU A 1 238 ? 47.766 -0.138 -97.851 1.00 43.28 238 GLU A N 1
ATOM 1901 C CA . GLU A 1 238 ? 48.888 -1.011 -98.253 1.00 43.28 238 GLU A CA 1
ATOM 1902 C C . GLU A 1 238 ? 49.675 -1.468 -97.014 1.00 43.28 238 GLU A C 1
ATOM 1904 O O . GLU A 1 238 ? 50.664 -0.857 -96.640 1.00 43.28 238 GLU A O 1
ATOM 1909 N N . GLU A 1 239 ? 49.238 -2.555 -96.370 1.00 43.28 239 GLU A N 1
ATOM 1910 C CA . GLU A 1 239 ? 50.155 -3.530 -95.745 1.00 43.28 239 GLU A CA 1
ATOM 1911 C C . GLU A 1 239 ? 49.386 -4.813 -95.387 1.00 43.28 239 GLU A C 1
ATOM 1913 O O . GLU A 1 239 ? 49.210 -5.206 -94.235 1.00 43.28 239 GLU A O 1
ATOM 1918 N N . ILE A 1 240 ? 48.856 -5.473 -96.417 1.00 47.81 240 ILE A N 1
ATOM 1919 C CA . ILE A 1 240 ? 48.425 -6.869 -96.333 1.00 47.81 240 ILE A CA 1
ATOM 1920 C C . ILE A 1 240 ? 49.462 -7.663 -97.124 1.00 47.81 240 ILE A C 1
ATOM 1922 O O . ILE A 1 240 ? 49.618 -7.396 -98.310 1.00 47.81 240 ILE A O 1
ATOM 1926 N N . LEU A 1 241 ? 50.100 -8.638 -96.459 1.00 47.75 241 LEU A N 1
ATOM 1927 C CA . LEU A 1 241 ? 51.068 -9.643 -96.952 1.00 47.75 241 LEU A CA 1
ATOM 1928 C C . LEU A 1 241 ? 52.538 -9.419 -96.568 1.00 47.75 241 LEU A C 1
ATOM 1930 O O . LEU A 1 241 ? 53.374 -9.260 -97.440 1.00 47.75 241 LEU A O 1
ATOM 1934 N N . GLU A 1 242 ? 52.877 -9.564 -95.282 1.00 44.84 242 GLU A N 1
ATOM 1935 C CA . GLU A 1 242 ? 54.065 -10.344 -94.877 1.00 44.84 242 GLU A CA 1
ATOM 1936 C C . GLU A 1 242 ? 54.138 -10.494 -93.355 1.00 44.84 242 GLU A C 1
ATOM 1938 O O . GLU A 1 242 ? 54.792 -9.727 -92.659 1.00 44.84 242 GLU A O 1
ATOM 1943 N N . ARG A 1 243 ? 53.431 -11.492 -92.811 1.00 45.97 243 ARG A N 1
ATOM 1944 C CA . ARG A 1 243 ? 53.726 -12.113 -91.502 1.00 45.97 243 ARG A CA 1
ATOM 1945 C C . ARG A 1 243 ? 52.845 -13.348 -91.298 1.00 45.97 243 ARG A C 1
ATOM 1947 O O . ARG A 1 243 ? 52.100 -13.466 -90.334 1.00 45.97 243 ARG A O 1
ATOM 1954 N N . GLN A 1 244 ? 52.941 -14.298 -92.225 1.00 43.66 244 GLN A N 1
ATOM 1955 C CA . GLN A 1 244 ? 52.526 -15.676 -91.967 1.00 43.66 244 GLN A CA 1
ATOM 1956 C C . GLN A 1 244 ? 53.764 -16.565 -91.884 1.00 43.66 244 GLN A C 1
ATOM 1958 O O . GLN A 1 244 ? 54.174 -17.151 -92.872 1.00 43.66 244 GLN A O 1
ATOM 1963 N N . HIS A 1 245 ? 54.345 -16.675 -90.690 1.00 47.75 245 HIS A N 1
ATOM 1964 C CA . HIS A 1 245 ? 55.099 -17.862 -90.284 1.00 47.75 245 HIS A CA 1
ATOM 1965 C C . HIS A 1 245 ? 54.931 -18.053 -88.768 1.00 47.75 245 HIS A C 1
ATOM 1967 O O . HIS A 1 245 ? 55.428 -17.230 -87.995 1.00 47.75 245 HIS A O 1
ATOM 1973 N N . PRO A 1 246 ? 54.227 -19.103 -88.309 1.00 48.50 246 PRO A N 1
ATOM 1974 C CA . PRO A 1 246 ? 54.088 -19.382 -86.886 1.00 48.50 246 PRO A CA 1
ATOM 1975 C C . PRO A 1 246 ? 55.403 -19.945 -86.328 1.00 48.50 246 PRO A C 1
ATOM 1977 O O . PRO A 1 246 ? 55.871 -21.002 -86.753 1.00 48.50 246 PRO A O 1
ATOM 1980 N N . LYS A 1 247 ? 56.006 -19.255 -85.351 1.00 47.66 247 LYS A N 1
ATOM 1981 C CA . LYS A 1 247 ? 57.069 -19.828 -84.513 1.00 47.66 247 LYS A CA 1
ATOM 1982 C C . LYS A 1 247 ? 56.429 -20.724 -83.453 1.00 47.66 247 LYS A C 1
ATOM 1984 O O . LYS A 1 247 ? 55.833 -20.244 -82.496 1.00 47.66 247 LYS A O 1
ATOM 1989 N N . TYR A 1 248 ? 56.568 -22.026 -83.662 1.00 49.22 248 TYR A N 1
ATOM 1990 C CA . TYR A 1 248 ? 56.287 -23.081 -82.696 1.00 49.22 248 TYR A CA 1
ATOM 1991 C C . TYR A 1 248 ? 57.173 -22.911 -81.447 1.00 49.22 248 TYR A C 1
ATOM 1993 O O . TYR A 1 248 ? 58.399 -22.879 -81.559 1.00 49.22 248 TYR A O 1
ATOM 2001 N N . ILE A 1 249 ? 56.553 -22.797 -80.269 1.00 53.38 249 ILE A N 1
ATOM 2002 C CA . ILE A 1 249 ? 57.211 -22.834 -78.954 1.00 53.38 249 ILE A CA 1
ATOM 2003 C C . ILE A 1 249 ? 56.773 -24.147 -78.282 1.00 53.38 249 ILE A C 1
ATOM 2005 O O . ILE A 1 249 ? 55.566 -24.343 -78.128 1.00 53.38 249 ILE A O 1
ATOM 2009 N N . PRO A 1 250 ? 57.685 -25.055 -77.887 1.00 49.84 250 PRO A N 1
ATOM 2010 C CA . PRO A 1 250 ? 57.303 -26.289 -77.208 1.00 49.84 250 PRO A CA 1
ATOM 2011 C C . PRO A 1 250 ? 56.948 -26.027 -75.738 1.00 49.84 250 PRO A C 1
ATOM 2013 O O . PRO A 1 250 ? 57.708 -25.385 -75.013 1.00 49.84 250 PRO A O 1
ATOM 2016 N N . SER A 1 251 ? 55.814 -26.564 -75.295 1.00 53.62 251 SER A N 1
ATOM 2017 C CA . SER A 1 251 ? 55.402 -26.630 -73.888 1.00 53.62 251 SER A CA 1
ATOM 2018 C C . SER A 1 251 ? 56.199 -27.709 -73.129 1.00 53.62 251 SER A C 1
ATOM 2020 O O . SER A 1 251 ? 56.466 -28.766 -73.706 1.00 53.62 251 SER A O 1
ATOM 2022 N N . PRO A 1 252 ? 56.564 -27.504 -71.849 1.00 61.66 252 PRO A N 1
ATOM 2023 C CA . PRO A 1 252 ? 57.165 -28.552 -71.025 1.00 61.66 252 PRO A CA 1
ATOM 2024 C C . PRO A 1 252 ? 56.114 -29.575 -70.530 1.00 61.66 252 PRO A C 1
ATOM 2026 O O . PRO A 1 252 ? 54.931 -29.241 -70.437 1.00 61.66 252 PRO A O 1
ATOM 2029 N N . PRO A 1 253 ? 56.528 -30.827 -70.241 1.00 58.44 253 PRO A N 1
ATOM 2030 C CA . PRO A 1 253 ? 55.634 -31.959 -69.973 1.00 58.44 253 PRO A CA 1
ATOM 2031 C C . PRO A 1 253 ? 55.013 -31.940 -68.560 1.00 58.44 253 PRO A C 1
ATOM 2033 O O . PRO A 1 253 ? 55.524 -31.253 -67.674 1.00 58.44 253 PRO A O 1
ATOM 2036 N N . PRO A 1 254 ? 53.936 -32.719 -68.325 1.00 45.44 254 PRO A N 1
ATOM 2037 C CA . PRO A 1 254 ? 53.205 -32.726 -67.064 1.00 45.44 254 PRO A CA 1
ATOM 2038 C C . PRO A 1 254 ? 53.892 -33.616 -66.019 1.00 45.44 254 PRO A C 1
ATOM 2040 O O . PRO A 1 254 ? 54.224 -34.770 -66.294 1.00 45.44 254 PRO A O 1
ATOM 2043 N N . SER A 1 255 ? 54.056 -33.107 -64.799 1.00 46.12 255 SER A N 1
ATOM 2044 C CA . SER A 1 255 ? 54.366 -33.915 -63.617 1.00 46.12 255 SER A CA 1
ATOM 2045 C C . SER A 1 255 ? 53.071 -34.353 -62.927 1.00 46.12 255 SER A C 1
ATOM 2047 O O . SER A 1 255 ? 52.271 -33.518 -62.509 1.00 46.12 255 SER A O 1
ATOM 2049 N N . LEU A 1 256 ? 52.884 -35.669 -62.829 1.00 42.00 256 LEU A N 1
ATOM 2050 C CA . LEU A 1 256 ? 51.894 -36.355 -61.995 1.00 42.00 256 LEU A CA 1
ATOM 2051 C C . LEU A 1 256 ? 52.427 -36.560 -60.564 1.00 42.00 256 LEU A C 1
ATOM 2053 O O . LEU A 1 256 ? 53.642 -36.654 -60.388 1.00 42.00 256 LEU A O 1
ATOM 2057 N N . SER A 1 257 ? 51.487 -36.778 -59.627 1.00 37.31 257 SER A N 1
ATOM 2058 C CA . SER A 1 257 ? 51.615 -37.267 -58.229 1.00 37.31 257 SER A CA 1
ATOM 2059 C C . SER A 1 257 ? 51.924 -36.161 -57.185 1.00 37.31 257 SER A C 1
ATOM 2061 O O . SER A 1 257 ? 52.827 -35.369 -57.414 1.00 37.31 257 SER A O 1
ATOM 2063 N N . GLU A 1 258 ? 51.202 -35.951 -56.069 1.00 36.88 258 GLU A N 1
ATOM 2064 C CA . GLU A 1 258 ? 50.276 -36.766 -55.250 1.00 36.88 258 GLU A CA 1
ATOM 2065 C C . GLU A 1 258 ? 49.233 -35.879 -54.503 1.00 36.88 258 GLU A C 1
ATOM 2067 O O . GLU A 1 258 ? 49.596 -34.841 -53.964 1.00 36.88 258 GLU A O 1
ATOM 2072 N N . GLU A 1 259 ? 47.955 -36.292 -54.563 1.00 40.62 259 GLU A N 1
ATOM 2073 C CA . GLU A 1 259 ? 46.874 -36.439 -53.541 1.00 40.62 259 GLU A CA 1
ATOM 2074 C C . GLU A 1 259 ? 46.745 -35.552 -52.249 1.00 40.62 259 GLU A C 1
ATOM 2076 O O . GLU A 1 259 ? 47.679 -34.879 -51.826 1.00 40.62 259 GLU A O 1
ATOM 2081 N N . PRO A 1 260 ? 45.540 -35.523 -51.619 1.00 47.91 260 PRO A N 1
ATOM 2082 C CA . PRO A 1 260 ? 44.897 -34.325 -51.069 1.00 47.91 260 PRO A CA 1
ATOM 2083 C C . PRO A 1 260 ? 44.788 -34.293 -49.534 1.00 47.91 260 PRO A C 1
ATOM 2085 O O . PRO A 1 260 ? 44.844 -35.324 -48.868 1.00 47.91 260 PRO A O 1
ATOM 2088 N N . GLU A 1 261 ? 44.450 -33.121 -48.986 1.00 37.09 261 GLU A N 1
ATOM 2089 C CA . GLU A 1 261 ? 43.718 -33.049 -47.719 1.00 37.09 261 GLU A CA 1
ATOM 2090 C C . GLU A 1 261 ? 42.293 -32.533 -47.921 1.00 37.09 261 GLU A C 1
ATOM 2092 O O . GLU A 1 261 ? 41.983 -31.668 -48.739 1.00 37.09 261 GLU A O 1
ATOM 2097 N N . SER A 1 262 ? 41.422 -33.187 -47.172 1.00 36.31 262 SER A N 1
ATOM 2098 C CA . SER A 1 262 ? 39.989 -33.309 -47.323 1.00 36.31 262 SER A CA 1
ATOM 2099 C C . SER A 1 262 ? 39.213 -32.440 -46.337 1.00 36.31 262 SER A C 1
ATOM 2101 O O . SER A 1 262 ? 39.627 -32.317 -45.190 1.00 36.31 262 SER A O 1
ATOM 2103 N N . MET A 1 263 ? 37.992 -32.084 -46.754 1.00 33.06 263 MET A N 1
ATOM 2104 C CA . MET A 1 263 ? 36.796 -31.828 -45.927 1.00 33.06 263 MET A CA 1
ATOM 2105 C C . MET A 1 263 ? 36.803 -30.504 -45.134 1.00 33.06 263 MET A C 1
ATOM 2107 O O . MET A 1 263 ? 37.781 -30.124 -44.518 1.00 33.06 263 MET A O 1
ATOM 2111 N N . SER A 1 264 ? 35.721 -29.730 -45.083 1.00 33.91 264 SER A N 1
ATOM 2112 C CA . SER A 1 264 ? 34.345 -30.176 -44.877 1.00 33.91 264 SER A CA 1
ATOM 2113 C C . SER A 1 264 ? 33.350 -29.093 -45.313 1.00 33.91 264 SER A C 1
ATOM 2115 O O . SER A 1 264 ? 33.469 -27.936 -44.918 1.00 33.91 264 S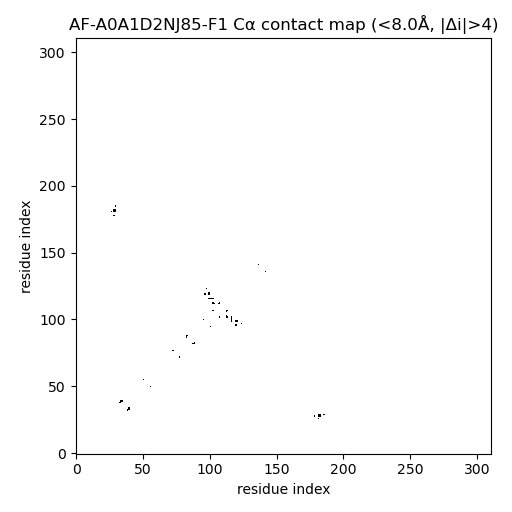ER A O 1
ATOM 2117 N N . THR A 1 265 ? 32.382 -29.532 -46.122 1.00 33.88 265 THR A N 1
ATOM 2118 C CA . THR A 1 265 ? 30.948 -29.172 -46.180 1.00 33.88 265 THR A CA 1
ATOM 2119 C C . THR A 1 265 ? 30.451 -28.167 -45.126 1.00 33.88 265 THR A C 1
ATOM 2121 O O . THR A 1 265 ? 30.809 -28.276 -43.959 1.00 33.88 265 THR A O 1
ATOM 2124 N N . SER A 1 266 ? 29.563 -27.216 -45.431 1.00 35.25 266 SER A N 1
ATOM 2125 C CA . SER A 1 266 ? 28.261 -27.432 -46.084 1.00 35.25 266 SER A CA 1
ATOM 2126 C C . SER A 1 266 ? 27.563 -26.104 -46.418 1.00 35.25 266 SER A C 1
ATOM 2128 O O . SER A 1 266 ? 27.226 -25.339 -45.516 1.00 35.25 266 SER A O 1
ATOM 2130 N N . GLU A 1 267 ? 27.261 -25.889 -47.698 1.00 40.16 267 GLU A N 1
ATOM 2131 C CA . GLU A 1 267 ? 26.123 -25.081 -48.144 1.00 40.16 267 GLU A CA 1
ATOM 2132 C C . GLU A 1 267 ? 24.856 -25.920 -48.009 1.00 40.16 267 GLU A C 1
ATOM 2134 O O . GLU A 1 267 ? 24.828 -27.023 -48.548 1.00 40.16 267 GLU A O 1
ATOM 2139 N N . GLN A 1 268 ? 23.809 -25.401 -47.361 1.00 35.38 268 GLN A N 1
ATOM 2140 C CA . GLN A 1 268 ? 22.430 -25.823 -47.616 1.00 35.38 268 GLN A CA 1
ATOM 2141 C C . GLN A 1 268 ? 21.425 -24.703 -47.275 1.00 35.38 268 GLN A C 1
ATOM 2143 O O . GLN A 1 268 ? 21.277 -24.305 -46.125 1.00 35.38 268 GLN A O 1
ATOM 2148 N N . TYR A 1 269 ? 20.726 -24.277 -48.334 1.00 33.91 269 TYR A N 1
ATOM 2149 C CA . TYR A 1 269 ? 19.365 -23.732 -48.428 1.00 33.91 269 TYR A CA 1
ATOM 2150 C C . TYR A 1 269 ? 18.964 -22.471 -47.639 1.00 33.91 269 TYR A C 1
ATOM 2152 O O . TYR A 1 269 ? 18.701 -22.507 -46.438 1.00 33.91 269 TYR A O 1
ATOM 2160 N N . ARG A 1 270 ? 18.630 -21.410 -48.389 1.00 33.56 270 ARG A N 1
ATOM 2161 C CA . ARG A 1 270 ? 17.388 -20.671 -48.126 1.00 33.56 270 ARG A CA 1
ATOM 2162 C C . ARG A 1 270 ? 16.659 -20.344 -49.428 1.00 33.56 270 ARG A C 1
ATOM 2164 O O . ARG A 1 270 ? 17.118 -19.565 -50.250 1.00 33.56 270 ARG A O 1
ATOM 2171 N N . THR A 1 271 ? 15.529 -21.020 -49.549 1.00 34.69 271 THR A N 1
ATOM 2172 C CA . THR A 1 271 ? 14.448 -20.898 -50.517 1.00 34.69 271 THR A CA 1
ATOM 2173 C C . THR A 1 271 ? 13.936 -19.463 -50.616 1.00 34.69 271 THR A C 1
ATOM 2175 O O . THR A 1 271 ? 13.674 -18.825 -49.595 1.00 34.69 271 THR A O 1
ATOM 2178 N N . GLU A 1 272 ? 13.767 -18.996 -51.849 1.00 40.50 272 GLU A N 1
ATOM 2179 C CA . GLU A 1 272 ? 13.003 -17.805 -52.208 1.00 40.50 272 GLU A CA 1
ATOM 2180 C C . GLU A 1 272 ? 11.550 -17.964 -51.730 1.00 40.50 272 GLU A C 1
ATOM 2182 O O . GLU A 1 272 ? 10.890 -18.963 -52.028 1.00 40.50 272 GLU A O 1
ATOM 2187 N N . GLN A 1 273 ? 11.052 -16.989 -50.970 1.00 38.47 273 GLN A N 1
ATOM 2188 C CA . GLN A 1 273 ? 9.621 -16.790 -50.781 1.00 38.47 273 GLN A CA 1
ATOM 2189 C C . GLN A 1 273 ? 9.249 -15.391 -51.260 1.00 38.47 273 GLN A C 1
ATOM 2191 O O . GLN A 1 273 ? 9.780 -14.382 -50.806 1.00 38.47 273 GLN A O 1
ATOM 2196 N N . ASP A 1 274 ? 8.348 -15.442 -52.227 1.00 39.50 274 ASP A N 1
ATOM 2197 C CA . ASP A 1 274 ? 7.623 -14.406 -52.939 1.00 39.50 274 ASP A CA 1
ATOM 2198 C C . ASP A 1 274 ? 6.925 -13.424 -51.975 1.00 39.50 274 ASP A C 1
ATOM 2200 O O . ASP A 1 274 ? 6.177 -13.848 -51.091 1.00 39.50 274 ASP A O 1
ATOM 2204 N N . SER A 1 275 ? 7.136 -12.120 -52.171 1.00 42.38 275 SER A N 1
ATOM 2205 C CA . SER A 1 275 ? 6.325 -11.044 -51.580 1.00 42.38 275 SER A CA 1
ATOM 2206 C C . SER A 1 275 ? 5.622 -10.288 -52.715 1.00 42.38 275 SER A C 1
ATOM 2208 O O . SER A 1 275 ? 6.277 -9.956 -53.704 1.00 42.38 275 SER A O 1
ATOM 2210 N N . PRO A 1 276 ? 4.310 -10.000 -52.612 1.00 56.84 276 PRO A N 1
ATOM 2211 C CA . PRO A 1 276 ? 3.554 -9.354 -53.684 1.00 56.84 276 PRO A CA 1
ATOM 2212 C C . PRO A 1 276 ? 3.906 -7.858 -53.820 1.00 56.84 276 PRO A C 1
ATOM 2214 O O . PRO A 1 276 ? 4.319 -7.242 -52.836 1.00 56.84 276 PRO A O 1
ATOM 2217 N N . PRO A 1 277 ? 3.726 -7.249 -55.010 1.00 51.91 277 PRO A N 1
ATOM 2218 C CA . PRO A 1 277 ? 4.137 -5.871 -55.258 1.00 51.91 277 PRO A CA 1
ATOM 2219 C C . PRO A 1 277 ? 3.174 -4.853 -54.624 1.00 51.91 277 PRO A C 1
ATOM 2221 O O . PRO A 1 277 ? 1.953 -5.011 -54.690 1.00 51.91 277 PRO A O 1
ATOM 2224 N N . GLU A 1 278 ? 3.735 -3.789 -54.044 1.00 49.94 278 GLU A N 1
ATOM 2225 C CA . GLU A 1 278 ? 3.006 -2.604 -53.569 1.00 49.94 278 GLU A CA 1
ATOM 2226 C C . GLU A 1 278 ? 2.294 -1.860 -54.720 1.00 49.94 278 GLU A C 1
ATOM 2228 O O . GLU A 1 278 ? 2.820 -1.796 -55.838 1.00 49.94 278 GLU A O 1
ATOM 2233 N N . PRO A 1 279 ? 1.111 -1.258 -54.478 1.00 60.09 279 PRO A N 1
ATOM 2234 C CA . PRO A 1 279 ? 0.457 -0.384 -55.446 1.00 60.09 279 PRO A CA 1
ATOM 2235 C C . PRO A 1 279 ? 1.111 1.014 -55.485 1.00 60.09 279 PRO A C 1
ATOM 2237 O O . PRO A 1 279 ? 1.728 1.439 -54.507 1.00 60.09 279 PRO A O 1
ATOM 2240 N N . PRO A 1 280 ? 0.977 1.759 -56.601 1.00 60.00 280 PRO A N 1
ATOM 2241 C CA . PRO A 1 280 ? 1.666 3.033 -56.793 1.00 60.00 280 PRO A CA 1
ATOM 2242 C C . PRO A 1 280 ? 1.066 4.162 -55.931 1.00 60.00 280 PRO A C 1
ATOM 2244 O O . PRO A 1 280 ? -0.110 4.098 -55.561 1.00 60.00 280 PRO A O 1
ATOM 2247 N N . PRO A 1 281 ? 1.845 5.223 -55.638 1.00 46.41 281 PRO A N 1
ATOM 2248 C CA . PRO A 1 281 ? 1.413 6.315 -54.772 1.00 46.41 281 PRO A CA 1
ATOM 2249 C C . PRO A 1 281 ? 0.283 7.134 -55.411 1.00 46.41 281 PRO A C 1
ATOM 2251 O O . PRO A 1 281 ? 0.389 7.583 -56.552 1.00 46.41 281 PRO A O 1
ATOM 2254 N N . GLN A 1 282 ? -0.799 7.338 -54.655 1.00 43.84 282 GLN A N 1
ATOM 2255 C CA . GLN A 1 282 ? -1.879 8.256 -55.014 1.00 43.84 282 GLN A CA 1
ATOM 2256 C C . GLN A 1 282 ? -1.424 9.704 -54.795 1.00 43.84 282 GLN A C 1
ATOM 2258 O O . GLN A 1 282 ? -0.948 10.064 -53.719 1.00 43.84 282 GLN A O 1
ATOM 2263 N N . GLU A 1 283 ? -1.576 10.530 -55.829 1.00 39.19 283 GLU A N 1
ATOM 2264 C CA . GLU A 1 283 ? -1.333 11.970 -55.787 1.00 39.19 283 GLU A CA 1
ATOM 2265 C C . GLU A 1 283 ? -2.242 12.638 -54.742 1.00 39.19 283 GLU A C 1
ATOM 2267 O O . GLU A 1 283 ? -3.470 12.545 -54.805 1.00 39.19 283 GLU A O 1
ATOM 2272 N N . MET A 1 284 ? -1.634 13.326 -53.771 1.00 39.81 284 MET A N 1
ATOM 2273 C CA . MET A 1 284 ? -2.356 14.169 -52.822 1.00 39.81 284 MET A CA 1
ATOM 2274 C C . MET A 1 284 ? -2.893 15.406 -53.542 1.00 39.81 284 MET A C 1
ATOM 2276 O O . MET A 1 284 ? -2.147 16.330 -53.869 1.00 39.81 284 MET A O 1
ATOM 2280 N N . ASN A 1 285 ? -4.205 15.433 -53.759 1.00 39.00 285 ASN A N 1
ATOM 2281 C CA . ASN A 1 285 ? -4.919 16.628 -54.179 1.00 39.00 285 ASN A CA 1
ATOM 2282 C C . ASN A 1 285 ? -5.144 17.517 -52.946 1.00 39.00 285 ASN A C 1
ATOM 2284 O O . ASN A 1 285 ? -6.017 17.251 -52.122 1.00 39.00 285 ASN A O 1
ATOM 2288 N N . ASN A 1 286 ? -4.337 18.569 -52.811 1.00 42.38 286 ASN A N 1
ATOM 2289 C CA . ASN A 1 286 ? -4.577 19.637 -51.846 1.00 42.38 286 ASN A CA 1
ATOM 2290 C C . ASN A 1 286 ? -5.793 20.460 -52.292 1.00 42.38 286 ASN A C 1
ATOM 2292 O O . ASN A 1 286 ? -5.743 21.184 -53.286 1.00 42.38 286 ASN A O 1
ATOM 2296 N N . SER A 1 287 ? -6.874 20.398 -51.525 1.00 37.53 287 SER A N 1
ATOM 2297 C CA . SER A 1 287 ? -7.913 21.427 -51.508 1.00 37.53 287 SER A CA 1
ATOM 2298 C C . SER A 1 287 ? -8.310 21.651 -50.057 1.00 37.53 287 SER A C 1
ATOM 2300 O O . SER A 1 287 ? -9.059 20.881 -49.468 1.00 37.53 287 SER A O 1
ATOM 2302 N N . VAL A 1 288 ? -7.701 22.680 -49.471 1.00 39.34 288 VAL A N 1
ATOM 2303 C CA . VAL A 1 288 ? -8.064 23.226 -48.166 1.00 39.34 288 VAL A CA 1
ATOM 2304 C C . VAL A 1 288 ? -9.265 24.135 -48.403 1.00 39.34 288 VAL A C 1
ATOM 2306 O O . VAL A 1 288 ? -9.120 25.220 -48.965 1.00 39.34 288 VAL A O 1
ATOM 2309 N N . GLU A 1 289 ? -10.447 23.669 -48.017 1.00 38.19 289 GLU A N 1
ATOM 2310 C CA . GLU A 1 289 ? -11.650 24.488 -47.913 1.00 38.19 289 GLU A CA 1
ATOM 2311 C C . GLU A 1 289 ? -11.689 25.047 -46.482 1.00 38.19 289 GLU A C 1
ATOM 2313 O O . GLU A 1 289 ? -11.698 24.303 -45.503 1.00 38.19 289 GLU A O 1
ATOM 2318 N N . LEU A 1 290 ? -11.563 26.371 -46.372 1.00 46.28 290 LEU A N 1
ATOM 2319 C CA . LEU A 1 290 ? -11.576 27.120 -45.117 1.00 46.28 290 LEU A CA 1
ATOM 2320 C C . LEU A 1 290 ? -13.029 27.384 -44.705 1.00 46.28 290 LEU A C 1
ATOM 2322 O O . LEU A 1 290 ? -13.728 28.109 -45.411 1.00 46.28 290 LEU A O 1
ATOM 2326 N N . GLU A 1 291 ? -13.438 26.890 -43.537 1.00 44.72 291 GLU A N 1
ATOM 2327 C CA . GLU A 1 291 ? -14.618 27.381 -42.812 1.00 44.72 291 GLU A CA 1
ATOM 2328 C C . GLU A 1 291 ? -14.216 28.034 -41.472 1.00 44.72 291 GLU A C 1
ATOM 2330 O O . GLU A 1 291 ? -13.131 27.753 -40.951 1.00 44.72 291 GLU A O 1
ATOM 2335 N N . PRO A 1 292 ? -15.011 29.001 -40.971 1.00 46.19 292 PRO A N 1
ATOM 2336 C CA . PRO A 1 292 ? -14.523 30.068 -40.104 1.00 46.19 292 PRO A CA 1
ATOM 2337 C C . PRO A 1 292 ? -14.574 29.729 -38.608 1.00 46.19 292 PRO A C 1
ATOM 2339 O O . PRO A 1 292 ? -15.425 28.978 -38.147 1.00 46.19 292 PRO A O 1
ATOM 2342 N N . MET A 1 293 ? -13.670 30.364 -37.854 1.00 41.91 293 MET A N 1
ATOM 2343 C CA . MET A 1 293 ? -13.649 30.391 -36.389 1.00 41.91 293 MET A CA 1
ATOM 2344 C C . MET A 1 293 ? -14.957 30.952 -35.814 1.00 41.91 293 MET A C 1
ATOM 2346 O O . MET A 1 293 ? -15.263 32.128 -36.024 1.00 41.91 293 MET A O 1
ATOM 2350 N N . GLU A 1 294 ? -15.657 30.142 -35.022 1.00 44.72 294 GLU A N 1
ATOM 2351 C CA . GLU A 1 294 ? -16.605 30.620 -34.017 1.00 44.72 294 GLU A CA 1
ATOM 2352 C C . GLU A 1 294 ? -15.831 31.013 -32.747 1.00 44.72 294 GLU A C 1
ATOM 2354 O O . GLU A 1 294 ? -14.925 30.312 -32.296 1.00 44.72 294 GLU A O 1
ATOM 2359 N N . GLN A 1 295 ? -16.128 32.214 -32.252 1.00 46.22 295 GLN A N 1
ATOM 2360 C CA . GLN A 1 295 ? -15.594 32.790 -31.023 1.00 46.22 295 GLN A CA 1
ATOM 2361 C C . GLN A 1 295 ? -16.485 32.359 -29.861 1.00 46.22 295 GLN A C 1
ATOM 2363 O O . GLN A 1 295 ? -17.610 32.847 -29.772 1.00 46.22 295 GLN A O 1
ATOM 2368 N N . ASP A 1 296 ? -15.961 31.536 -28.957 1.00 40.59 296 ASP A N 1
ATOM 2369 C CA . ASP A 1 296 ? -16.589 31.310 -27.657 1.00 40.59 296 ASP A CA 1
ATOM 2370 C C . ASP A 1 296 ? -15.970 32.257 -26.620 1.00 40.59 296 ASP A C 1
ATOM 2372 O O . ASP A 1 296 ? -14.777 32.205 -26.306 1.00 40.59 296 ASP A O 1
ATOM 2376 N N . ASN A 1 297 ? -16.811 33.187 -26.163 1.00 47.41 297 ASN A N 1
ATOM 2377 C CA . ASN A 1 297 ? -16.652 33.940 -24.927 1.00 47.41 297 ASN A CA 1
ATOM 2378 C C . ASN A 1 297 ? -17.262 33.099 -23.801 1.00 47.41 297 ASN A C 1
ATOM 2380 O O . ASN A 1 297 ? -18.467 32.882 -23.836 1.00 47.41 297 ASN A O 1
ATOM 2384 N N . ASP A 1 298 ? -16.472 32.750 -22.793 1.00 42.78 298 ASP A N 1
ATOM 2385 C CA . ASP A 1 298 ? -16.947 32.340 -21.466 1.00 42.78 298 ASP A CA 1
ATOM 2386 C C . ASP A 1 298 ? -16.082 33.144 -20.473 1.00 42.78 298 ASP A C 1
ATOM 2388 O O . ASP A 1 298 ? -14.865 32.974 -20.442 1.00 42.78 298 ASP A O 1
ATOM 2392 N N . GLU A 1 299 ? -16.530 34.293 -19.955 1.00 45.00 299 GLU A N 1
ATOM 2393 C CA . GLU A 1 299 ? -17.327 34.455 -18.722 1.00 45.00 299 GLU A CA 1
ATOM 2394 C C . GLU A 1 299 ? -16.693 33.748 -17.505 1.00 45.00 299 GLU A C 1
ATOM 2396 O O . GLU A 1 299 ? -17.081 32.655 -17.104 1.00 45.00 299 GLU A O 1
ATOM 2401 N N . ASP A 1 300 ? -15.693 34.418 -16.917 1.00 43.38 300 ASP A N 1
ATOM 2402 C CA . ASP A 1 300 ? -15.149 34.130 -15.587 1.00 43.38 300 ASP A CA 1
ATOM 2403 C C . ASP A 1 300 ? -16.149 34.593 -14.502 1.00 43.38 300 ASP A C 1
ATOM 2405 O O . ASP A 1 300 ? -16.222 35.780 -14.168 1.00 43.38 300 ASP A O 1
ATOM 2409 N N . ASP A 1 301 ? -16.914 33.654 -13.938 1.00 44.84 301 ASP A N 1
ATOM 2410 C CA . ASP A 1 301 ? -17.672 33.835 -12.692 1.00 44.84 301 ASP A CA 1
ATOM 2411 C C . ASP A 1 301 ? -16.749 33.603 -11.476 1.00 44.84 301 ASP A C 1
ATOM 2413 O O . ASP A 1 301 ? -16.635 32.497 -10.941 1.00 44.84 301 ASP A O 1
ATOM 2417 N N . ASP A 1 302 ? -16.089 34.668 -11.013 1.00 45.38 302 ASP A N 1
ATOM 2418 C CA . ASP A 1 302 ? -15.431 34.709 -9.701 1.00 45.38 302 ASP A CA 1
ATOM 2419 C C . ASP A 1 302 ? -16.477 34.993 -8.598 1.00 45.38 302 ASP A C 1
ATOM 2421 O O . ASP A 1 302 ? -16.788 36.144 -8.276 1.00 45.38 302 ASP A O 1
ATOM 2425 N N . GLU A 1 303 ? -17.025 33.940 -7.975 1.00 49.31 303 GLU A N 1
ATOM 2426 C CA . GLU A 1 303 ? -17.795 34.067 -6.729 1.00 49.31 303 GLU A CA 1
ATOM 2427 C C . GLU A 1 303 ? -16.865 34.339 -5.529 1.00 49.31 303 GLU A C 1
ATOM 2429 O O . GLU A 1 303 ? -16.210 33.466 -4.953 1.00 49.31 303 GLU A O 1
ATOM 2434 N N . GLU A 1 304 ? -16.851 35.608 -5.133 1.00 44.59 304 GLU A N 1
ATOM 2435 C CA . GLU A 1 304 ? -16.201 36.175 -3.958 1.00 44.59 304 GLU A CA 1
ATOM 2436 C C . GLU A 1 304 ? -16.884 35.697 -2.651 1.00 44.59 304 GLU A C 1
ATOM 2438 O O . GLU A 1 304 ? -17.916 36.219 -2.223 1.00 44.59 304 GLU A O 1
ATOM 2443 N N . ILE A 1 305 ? -16.305 34.706 -1.960 1.00 47.22 305 ILE A N 1
ATOM 2444 C CA . ILE A 1 305 ? -16.738 34.318 -0.604 1.00 47.22 305 ILE A CA 1
ATOM 2445 C C . ILE A 1 305 ? -16.157 35.309 0.417 1.00 47.22 305 ILE A C 1
ATOM 2447 O O . ILE A 1 305 ? -15.039 35.155 0.914 1.00 47.22 305 ILE A O 1
ATOM 2451 N N . GLY A 1 306 ? -16.944 36.332 0.753 1.00 51.28 306 GLY A N 1
ATOM 2452 C CA . GLY A 1 306 ? -16.698 37.225 1.887 1.00 51.28 306 GLY A CA 1
ATOM 2453 C C . GLY A 1 306 ? -17.027 36.578 3.250 1.00 51.28 306 GLY A C 1
ATOM 2454 O O . GLY A 1 306 ? -17.902 35.714 3.339 1.00 51.28 306 GLY A O 1
ATOM 2455 N N . PRO A 1 307 ? -16.366 36.988 4.351 1.00 57.25 307 PRO A N 1
ATOM 2456 C CA . PRO A 1 307 ? -16.594 36.422 5.679 1.00 57.25 307 PRO A CA 1
ATOM 2457 C C . PRO A 1 307 ? -17.833 37.037 6.354 1.00 57.25 307 PRO A C 1
ATOM 2459 O O . PRO A 1 307 ? -17.949 38.258 6.461 1.00 57.25 307 PRO A O 1
ATOM 2462 N N . GLN A 1 308 ? -18.737 36.204 6.883 1.00 54.16 308 GLN A N 1
ATOM 2463 C CA . GLN A 1 308 ? -19.810 36.666 7.774 1.00 54.16 308 GLN A CA 1
ATOM 2464 C C . GLN A 1 308 ? -19.355 36.730 9.248 1.00 54.16 308 GLN A C 1
ATOM 2466 O O . GLN A 1 308 ? -18.707 35.794 9.724 1.00 54.16 308 GLN A O 1
ATOM 2471 N N . PRO A 1 309 ? -19.723 37.787 10.001 1.00 56.06 309 PRO A N 1
ATOM 2472 C CA . PRO A 1 309 ? -19.450 37.900 11.431 1.00 56.06 309 PRO A CA 1
ATOM 2473 C C . PRO A 1 309 ? -20.605 37.402 12.331 1.00 56.06 309 PRO A C 1
ATOM 2475 O O . PRO A 1 309 ? -21.767 37.728 12.116 1.00 56.06 309 PRO A O 1
ATOM 2478 N N . SER A 1 310 ? -20.208 36.665 13.377 1.00 49.91 310 SER A N 1
ATOM 2479 C CA . SER A 1 310 ? -20.734 36.547 14.759 1.00 49.91 310 SER A CA 1
ATOM 2480 C C . SER A 1 310 ? -22.243 36.600 15.074 1.00 49.91 310 SER A C 1
ATOM 2482 O O . SER A 1 310 ? -22.854 37.664 14.971 1.00 49.91 310 SER A O 1
ATOM 2484 N N . GLN A 1 311 ? -22.732 35.535 15.732 1.00 48.00 311 GLN A N 1
ATOM 2485 C CA . GLN A 1 311 ? -23.376 35.579 17.062 1.00 48.00 311 GLN A CA 1
ATOM 2486 C C . GLN A 1 311 ? -22.957 34.363 17.892 1.00 48.00 311 GLN A C 1
ATOM 2488 O O . GLN A 1 311 ? -22.805 33.277 17.291 1.00 48.00 311 GLN A O 1
#

Mean predicted aligned error: 19.56 Å

Foldseek 3Di:
DDDDDDPDPPPDPPPPPDPPPPPDDDQVLQCPVCVDPCNVVVVVVVVVVVCVVDPDPDDPCPVPPDDPPCPPPDPVNVVVVVCVVVVPDDDDDDCVLQDLDQQPPVCPVPPVSVVVSVVSVVVNVVVVVVVVVVVVVCVVPVVVVVVVVVVVVVVVVVVVVVVVVVVVVVVVVVVVVSSVVSVVVVVVVVVVVVVVVVVVVVVVVVVVVVVVVVVVVVVVVVVVVVVVVVVVVDDDDDDDDDDPDDDDDDDDDDDDDDDDDDDDDDDDDDDDDDDDDDDDDDDDDDDDDDDDDDDDDDDDDDDDDDDDDDD

pLDDT: mean 75.69, std 23.3, range [29.22, 98.56]

Sequence (311 aa):
MALALMSASKNGPVAIGSSNSIVVDALPYIDSEYDEAGMKEMVQAMIEEEKRRYRPTKNYLEHLPALELHKFETDVMKKEFERLAQRIPMEVLSMKRYELPPPPAGKLTDLSAWSECVDNSYAQLEHQSTRITNLELMLDYSCEAWKSYLEILTRMVTQSQKQLADLKRQIQEINWQRKSSQTNAGEQLKLLESSWVGLVSKNYEIERACLHLEARIAEKEAERARAAAMAVDHTPLEEILERQHPKYIPSPPPSLSEEPESMSTSEQYRTEQDSPPEPPPQEMNNSVELEPMEQDNDEDDDEEIGPQPSQ

Radius of gyration: 49.9 Å; Cα contacts (8 Å, |Δi|>4): 33; chains: 1; bounding box: 115×75×141 Å

Nearest PDB structures (foldseek):
  8c6j-assembly1_s  TM=8.405E-01  e=2.332E-17  Homo sapiens
  8ro2-assembly1_K  TM=7.521E-01  e=2.547E-14  Homo sapiens

Solvent-accessible surface area (backbone atoms only — not comparable to full-atom values): 20642 Å² total; per-residue (Å²): 135,82,86,88,84,86,82,76,83,76,84,62,84,82,77,89,78,59,102,77,66,82,83,82,84,81,52,80,87,73,55,65,70,66,77,42,89,60,46,60,58,53,53,48,52,52,52,48,53,49,46,69,74,52,68,83,87,66,67,90,61,70,87,50,79,80,84,65,86,64,74,84,59,46,76,66,52,52,54,51,51,52,36,55,74,69,66,52,76,79,85,76,84,75,62,69,79,83,48,88,67,74,58,54,87,94,38,73,86,39,67,66,46,51,49,53,43,50,52,48,50,52,54,50,51,53,51,50,52,51,47,50,55,52,48,51,52,40,71,75,41,43,68,61,52,50,52,54,51,50,51,53,52,51,50,52,50,52,52,51,52,48,53,51,53,54,49,54,51,52,52,51,51,52,51,48,53,49,44,53,55,44,55,57,48,51,54,51,50,53,52,51,50,53,51,46,54,52,51,54,52,50,50,50,53,48,53,54,50,48,54,53,49,51,54,51,49,52,51,51,51,52,49,50,52,50,51,54,58,58,56,67,78,72,66,84,94,81,89,84,88,88,86,89,76,87,82,86,76,88,79,84,82,87,86,80,89,81,90,87,88,79,87,79,88,82,91,80,87,83,81,89,77,91,76,85,83,82,82,81,88,79,82,83,79,88,74,89,82,86,79,81,88,80,84,85,85,78,85,84,82,82,84,80,87,75,87,85,82,87,135